Protein AF-A0A8X7RNH7-F1 (afdb_monomer_lite)

Foldseek 3Di:
DDDDDDDDDDDPPPPPPPPQQWDWDWDWDADPPVVQVLLQQLLVLLCVPPNADDDGWTKTLAGIDTGGPVLVVVLVVVLCVVDDDDDWAFQAWDAAQAQQRGIKTWIDPDPRQQVSSVSSCVSVVRCPVDDDTIIIDSHGDRDDPVSSVVSRVSSCVSPVVRVPNPDDDKDWDKDWDQDPNDIDIDTAKIFACDPDDHTDIDGPDDDPVVCCPPPNVNVVVVVVVVVVVVVVVVVSSVVVVVVVVVVVVVVVVVVVVVVVVVVVVVVVVD

Secondary structure (DSSP, 8-state):
-----PPPPPPP-------PPEEEEEEEE---HHHHHHHHHHHHHHHHHH--------EEEEEEEEEEHHHHHHHHHHHHTT-------EEEEEE-SSGGGSEEEEE---HHHHHHHHHHHHHHT---SSPP--EEEEE-S---HHHHHHHHHHHHHH-GGGG-------EEEEEEEEETTEEEEEEEEEEEPPSSSSPEEEESSS-TTTTSTTTTHHHHHHHHHHHHHHHHHHHHHHHHHHHHHHHHHHHHHHHHHHHHHHHHHHHH--

Radius of gyration: 28.06 Å; chains: 1; bounding box: 66×59×110 Å

Organism: Brassica carinata (NCBI:txid52824)

pLDDT: mean 75.55, std 16.86, range [38.09, 97.19]

Structure (mmCIF, N/CA/C/O backbone):
data_AF-A0A8X7RNH7-F1
#
_entry.id   AF-A0A8X7RNH7-F1
#
loop_
_atom_site.group_PDB
_atom_site.id
_atom_site.type_symbol
_atom_site.label_atom_id
_atom_site.label_alt_id
_atom_site.label_comp_id
_atom_site.label_asym_id
_atom_site.label_entity_id
_atom_site.label_seq_id
_atom_site.pdbx_PDB_ins_code
_atom_site.Cartn_x
_atom_site.Cartn_y
_atom_site.Cartn_z
_atom_site.occupancy
_atom_site.B_iso_or_equiv
_atom_site.auth_seq_id
_atom_site.auth_comp_id
_atom_site.auth_asym_id
_atom_site.auth_atom_id
_atom_site.pdbx_PDB_model_num
ATOM 1 N N . MET A 1 1 ? 5.260 41.632 -75.441 1.00 42.44 1 MET A N 1
ATOM 2 C CA . MET A 1 1 ? 5.588 41.883 -74.024 1.00 42.44 1 MET A CA 1
ATOM 3 C C . MET A 1 1 ? 4.584 41.098 -73.207 1.00 42.44 1 MET A C 1
ATOM 5 O O . MET A 1 1 ? 3.407 41.410 -73.286 1.00 42.44 1 MET A O 1
ATOM 9 N N . ALA A 1 2 ? 5.015 40.021 -72.558 1.00 39.00 2 ALA A N 1
ATOM 10 C CA . ALA A 1 2 ? 4.177 39.226 -71.667 1.00 39.00 2 ALA A CA 1
ATOM 11 C C . ALA A 1 2 ? 5.019 38.921 -70.428 1.00 39.00 2 ALA A C 1
ATOM 13 O O . ALA A 1 2 ? 6.134 38.406 -70.539 1.00 39.00 2 ALA A O 1
ATOM 14 N N . GLU A 1 3 ? 4.524 39.384 -69.290 1.00 38.38 3 GLU A N 1
ATOM 15 C CA . GLU A 1 3 ? 5.197 39.400 -68.000 1.00 38.38 3 GLU A CA 1
ATOM 16 C C . GLU A 1 3 ? 5.362 37.987 -67.432 1.00 38.38 3 GLU A C 1
ATOM 18 O O . GLU A 1 3 ? 4.489 37.126 -67.550 1.00 38.38 3 GLU A O 1
ATOM 23 N N . LYS A 1 4 ? 6.520 37.759 -66.808 1.00 47.31 4 LYS A N 1
ATOM 24 C CA . LYS A 1 4 ? 6.813 36.579 -65.998 1.00 47.31 4 LYS A CA 1
ATOM 25 C C . LYS A 1 4 ? 6.017 36.681 -64.696 1.00 47.31 4 LYS A C 1
ATOM 27 O O . LYS A 1 4 ? 6.340 37.533 -63.875 1.00 47.31 4 LYS A O 1
ATOM 32 N N . ASN A 1 5 ? 5.061 35.784 -64.474 1.00 41.41 5 ASN A N 1
ATOM 33 C CA . ASN A 1 5 ? 4.505 35.562 -63.141 1.00 41.41 5 ASN A CA 1
ATOM 34 C C . ASN A 1 5 ? 5.223 34.381 -62.487 1.00 41.41 5 ASN A C 1
ATOM 36 O O . ASN A 1 5 ? 5.117 33.240 -62.935 1.00 41.41 5 ASN A O 1
ATOM 40 N N . ALA A 1 6 ? 5.997 34.691 -61.449 1.00 45.53 6 ALA A N 1
ATOM 41 C CA . ALA A 1 6 ? 6.607 33.719 -60.559 1.00 45.53 6 ALA A CA 1
ATOM 42 C C . ALA A 1 6 ? 5.522 33.066 -59.691 1.00 45.53 6 ALA A C 1
ATOM 44 O O . ALA A 1 6 ? 4.696 33.754 -59.092 1.00 45.53 6 ALA A O 1
ATOM 45 N N . THR A 1 7 ? 5.528 31.738 -59.619 1.00 41.97 7 THR A N 1
ATOM 46 C CA . THR A 1 7 ? 4.700 30.969 -58.687 1.00 41.97 7 THR A CA 1
ATOM 47 C C . THR A 1 7 ? 5.225 31.177 -57.260 1.00 41.97 7 THR A C 1
ATOM 49 O O . THR A 1 7 ? 6.425 30.986 -57.045 1.00 41.97 7 THR A O 1
ATOM 52 N N . PRO A 1 8 ? 4.390 31.558 -56.275 1.00 42.16 8 PRO A N 1
ATOM 53 C CA . PRO A 1 8 ? 4.834 31.653 -54.890 1.00 42.16 8 PRO A CA 1
ATOM 54 C C . PRO A 1 8 ? 5.192 30.262 -54.363 1.00 42.16 8 PRO A C 1
ATOM 56 O O . PRO A 1 8 ? 4.396 29.329 -54.473 1.00 42.16 8 PRO A O 1
ATOM 59 N N . LEU A 1 9 ? 6.388 30.127 -53.792 1.00 46.56 9 LEU A N 1
ATOM 60 C CA . LEU A 1 9 ? 6.771 28.960 -53.003 1.00 46.56 9 LEU A CA 1
ATOM 61 C C . LEU A 1 9 ? 5.809 28.854 -51.813 1.00 46.56 9 LEU A C 1
ATOM 63 O O . LEU A 1 9 ? 5.737 29.773 -50.996 1.00 46.56 9 LEU A O 1
ATOM 67 N N . GLN A 1 10 ? 5.061 27.752 -51.726 1.00 44.47 10 GLN A N 1
ATOM 68 C CA . GLN A 1 10 ? 4.347 27.414 -50.498 1.00 44.47 10 GLN A CA 1
ATOM 69 C C . GLN A 1 10 ? 5.382 27.227 -49.378 1.00 44.47 10 GLN A C 1
ATOM 71 O O . GLN A 1 10 ? 6.396 26.559 -49.608 1.00 44.47 10 GLN A O 1
ATOM 76 N N . PRO A 1 11 ? 5.168 27.808 -48.185 1.00 41.16 11 PRO A N 1
ATOM 77 C CA . PRO A 1 11 ? 6.009 27.497 -47.042 1.00 41.16 11 PRO A CA 1
ATOM 78 C C . PRO A 1 11 ? 5.902 25.993 -46.743 1.00 41.16 11 PRO A C 1
ATOM 80 O O . PRO A 1 11 ? 4.836 25.408 -46.966 1.00 41.16 11 PRO A O 1
ATOM 83 N N . PRO A 1 12 ? 6.989 25.352 -46.275 1.00 42.22 12 PRO A N 1
ATOM 84 C CA . PRO A 1 12 ? 6.922 23.959 -45.870 1.00 42.22 12 PRO A CA 1
ATOM 85 C C . PRO A 1 12 ? 5.830 23.846 -44.811 1.00 42.22 12 PRO A C 1
ATOM 87 O O . PRO A 1 12 ? 5.807 24.631 -43.862 1.00 42.22 12 PRO A O 1
ATOM 90 N N . GLN A 1 13 ? 4.899 22.914 -45.012 1.00 42.22 13 GLN A N 1
ATOM 91 C CA . GLN A 1 13 ? 3.962 22.533 -43.969 1.00 42.22 13 GLN A CA 1
ATOM 92 C C . GLN A 1 13 ? 4.811 21.992 -42.824 1.00 42.22 13 GLN A C 1
ATOM 94 O O . GLN A 1 13 ? 5.317 20.874 -42.891 1.00 42.22 13 GLN A O 1
ATOM 99 N N . THR A 1 14 ? 5.049 22.826 -41.815 1.00 39.75 14 THR A N 1
ATOM 100 C CA . THR A 1 14 ? 5.447 22.357 -40.498 1.00 39.75 14 THR A CA 1
ATOM 101 C C . THR A 1 14 ? 4.392 21.340 -40.107 1.00 39.75 14 THR A C 1
ATOM 103 O O . THR A 1 14 ? 3.224 21.705 -39.975 1.00 39.75 14 THR A O 1
ATOM 106 N N . GLN A 1 15 ? 4.789 20.067 -40.008 1.00 44.97 15 GLN A N 1
ATOM 107 C CA . GLN A 1 15 ? 4.089 19.135 -39.140 1.00 44.97 15 GLN A CA 1
ATOM 108 C C . GLN A 1 15 ? 3.959 19.880 -37.818 1.00 44.97 15 GLN A C 1
ATOM 110 O O . GLN A 1 15 ? 4.964 20.210 -37.192 1.00 44.97 15 GLN A O 1
ATOM 115 N N . GLU A 1 16 ? 2.739 20.289 -37.495 1.00 40.38 16 GLU A N 1
ATOM 116 C CA . GLU A 1 16 ? 2.404 20.642 -36.132 1.00 40.38 16 GLU A CA 1
ATOM 117 C C . GLU A 1 16 ? 2.780 19.396 -35.335 1.00 40.38 16 GLU A C 1
ATOM 119 O O . GLU A 1 16 ? 2.207 18.328 -35.557 1.00 40.38 16 GLU A O 1
ATOM 124 N N . ASP A 1 17 ? 3.843 19.496 -34.537 1.00 43.12 17 ASP A N 1
ATOM 125 C CA . ASP A 1 17 ? 4.145 18.513 -33.512 1.00 43.12 17 ASP A CA 1
ATOM 126 C C . ASP A 1 17 ? 2.878 18.439 -32.651 1.00 43.12 17 ASP A C 1
ATOM 128 O O . ASP A 1 17 ? 2.630 19.319 -31.823 1.00 43.12 17 ASP A O 1
ATOM 132 N N . GLU A 1 18 ? 2.015 17.450 -32.908 1.00 50.84 18 GLU A N 1
ATOM 133 C CA . GLU A 1 18 ? 0.989 17.053 -31.954 1.00 50.84 18 GLU A CA 1
ATOM 134 C C . GLU A 1 18 ? 1.762 16.646 -30.704 1.00 50.84 18 GLU A C 1
ATOM 136 O O . GLU A 1 18 ? 2.355 15.570 -30.645 1.00 50.84 18 GLU A O 1
ATOM 141 N N . GLU A 1 19 ? 1.852 17.569 -29.750 1.00 57.22 19 GLU A N 1
ATOM 142 C CA . GLU A 1 19 ? 2.493 17.351 -28.465 1.00 57.22 19 GLU A CA 1
ATOM 143 C C . GLU A 1 19 ? 1.838 16.105 -27.849 1.00 57.22 19 GLU A C 1
ATOM 145 O O . GLU A 1 19 ? 0.667 16.140 -27.463 1.00 57.22 19 GLU A O 1
ATOM 150 N N . GLU A 1 20 ? 2.550 14.967 -27.874 1.00 71.69 20 GLU A N 1
ATOM 151 C CA . GLU A 1 20 ? 1.989 13.671 -27.486 1.00 71.69 20 GLU A CA 1
ATOM 152 C C . GLU A 1 20 ? 1.342 13.796 -26.104 1.00 71.69 20 GLU A C 1
ATOM 154 O O . GLU A 1 20 ? 1.994 14.160 -25.118 1.00 71.69 20 GLU A O 1
ATOM 159 N N . LYS A 1 21 ? 0.040 13.496 -26.029 1.00 90.06 21 LYS A N 1
ATOM 160 C CA . LYS A 1 21 ? -0.741 13.623 -24.798 1.00 90.06 21 LYS A CA 1
ATOM 161 C C . LYS A 1 21 ? -0.070 12.828 -23.674 1.00 90.06 21 LYS A C 1
ATOM 163 O O . LYS A 1 21 ? 0.087 11.610 -23.770 1.00 90.06 21 LYS A O 1
ATOM 168 N N . ARG A 1 22 ? 0.289 13.522 -22.590 1.00 89.94 22 ARG A N 1
ATOM 169 C CA . ARG A 1 22 ? 0.854 12.911 -21.379 1.00 89.94 22 ARG A CA 1
ATOM 170 C C . ARG A 1 22 ? -0.224 12.727 -20.325 1.00 89.94 22 ARG A C 1
ATOM 172 O O . ARG A 1 22 ? -0.938 13.674 -19.998 1.00 89.94 22 ARG A O 1
ATOM 179 N N . GLU A 1 23 ? -0.298 11.531 -19.766 1.00 90.00 23 GLU A N 1
ATOM 180 C CA . GLU A 1 23 ? -1.252 11.148 -18.724 1.00 90.00 23 GLU A CA 1
ATOM 181 C C . GLU A 1 23 ? -0.500 10.577 -17.516 1.00 90.00 23 GLU A C 1
ATOM 183 O O . GLU A 1 23 ? 0.709 10.347 -17.577 1.00 90.00 23 GLU A O 1
ATOM 188 N N . MET A 1 24 ? -1.202 10.405 -16.396 1.00 90.00 24 MET A N 1
ATOM 189 C CA . MET A 1 24 ? -0.636 9.800 -15.193 1.00 90.00 24 MET A CA 1
ATOM 190 C C . MET A 1 24 ? -0.756 8.277 -15.272 1.00 90.00 24 MET A C 1
ATOM 192 O O . MET A 1 24 ? -1.862 7.751 -15.362 1.00 90.00 24 MET A O 1
ATOM 196 N N . TYR A 1 25 ? 0.373 7.579 -15.198 1.00 89.25 25 TYR A N 1
ATOM 197 C CA . TYR A 1 25 ? 0.454 6.119 -15.202 1.00 89.25 25 TYR A CA 1
ATOM 198 C C . TYR A 1 25 ? 1.060 5.623 -13.891 1.00 89.25 25 TYR A C 1
ATOM 200 O O . TYR A 1 25 ? 2.085 6.138 -13.461 1.00 89.25 25 TYR A O 1
ATOM 208 N N . ALA A 1 26 ? 0.461 4.610 -13.275 1.00 92.19 26 ALA A N 1
ATOM 209 C CA . ALA A 1 26 ? 1.023 3.905 -12.125 1.00 92.19 26 ALA A CA 1
ATOM 210 C C . ALA A 1 26 ? 1.278 2.439 -12.495 1.00 92.19 26 ALA A 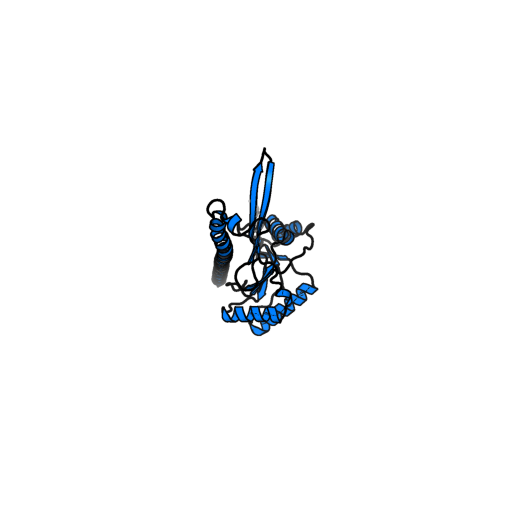C 1
ATOM 212 O O . ALA A 1 26 ? 0.655 1.913 -13.420 1.00 92.19 26 ALA A O 1
ATOM 213 N N . VAL A 1 27 ? 2.189 1.781 -11.777 1.00 94.88 27 VAL A N 1
ATOM 214 C CA . VAL A 1 27 ? 2.478 0.355 -11.972 1.00 94.88 27 VAL A CA 1
ATOM 215 C C . VAL A 1 27 ? 2.088 -0.425 -10.737 1.00 94.88 27 VAL A C 1
ATOM 217 O O . VAL A 1 27 ? 2.547 -0.134 -9.630 1.00 94.88 27 VAL A O 1
ATOM 220 N N . TRP A 1 28 ? 1.274 -1.450 -10.950 1.00 96.50 28 TRP A N 1
ATOM 221 C CA . TRP A 1 28 ? 0.683 -2.263 -9.903 1.00 96.50 28 TRP A CA 1
ATOM 222 C C . TRP A 1 28 ? 1.060 -3.732 -10.074 1.00 96.50 28 TRP A C 1
ATOM 224 O O . TRP A 1 28 ? 0.991 -4.276 -11.175 1.00 96.50 28 TRP A O 1
ATOM 234 N N . ALA A 1 29 ? 1.432 -4.378 -8.972 1.00 95.44 29 ALA A N 1
ATOM 235 C CA . ALA A 1 29 ? 1.390 -5.826 -8.856 1.00 95.44 29 ALA A CA 1
ATOM 236 C C . ALA A 1 29 ? -0.016 -6.241 -8.420 1.00 95.44 29 ALA A C 1
ATOM 238 O O . ALA A 1 29 ? -0.574 -5.681 -7.473 1.00 95.44 29 ALA A O 1
ATOM 239 N N . VAL A 1 30 ? -0.573 -7.229 -9.111 1.00 95.56 30 VAL A N 1
ATOM 240 C CA . VAL A 1 30 ? -1.887 -7.803 -8.810 1.00 95.56 30 VAL A CA 1
ATOM 241 C C . VAL A 1 30 ? -1.715 -9.174 -8.151 1.00 95.56 30 VAL A C 1
ATOM 243 O O . VAL A 1 30 ? -0.798 -9.910 -8.530 1.00 95.56 30 VAL A O 1
ATOM 246 N N . PRO A 1 31 ? -2.532 -9.509 -7.140 1.00 94.00 31 PRO A N 1
ATOM 247 C CA . PRO A 1 31 ? -2.503 -10.824 -6.506 1.00 94.00 31 PRO A CA 1
ATOM 248 C C . PRO A 1 31 ? -2.986 -11.927 -7.465 1.00 94.00 31 PRO A C 1
ATOM 250 O O . PRO A 1 31 ? -3.615 -11.650 -8.483 1.00 94.00 31 PRO A O 1
ATOM 253 N N . GLU A 1 32 ? -2.692 -13.189 -7.138 1.00 92.19 32 GLU A N 1
ATOM 254 C CA . GLU A 1 32 ? -3.256 -14.342 -7.856 1.00 92.19 32 GLU A CA 1
ATOM 255 C C . GLU A 1 32 ? -4.780 -14.419 -7.667 1.00 92.19 32 GLU A C 1
ATOM 257 O O . GLU A 1 32 ? -5.307 -13.925 -6.672 1.00 92.19 32 GLU A O 1
ATOM 262 N N . GLU A 1 33 ? -5.486 -15.040 -8.616 1.00 91.94 33 GLU A N 1
ATOM 263 C CA . GLU A 1 33 ? -6.955 -14.995 -8.745 1.00 91.94 33 GLU A CA 1
ATOM 264 C C . GLU A 1 33 ? -7.707 -15.378 -7.455 1.00 91.94 33 GLU A C 1
ATOM 266 O O . GLU A 1 33 ? -8.667 -14.716 -7.060 1.00 91.94 33 GLU A O 1
ATOM 271 N N . ASP A 1 34 ? -7.252 -16.410 -6.744 1.00 91.12 34 ASP A N 1
ATOM 272 C CA . ASP A 1 34 ? -7.872 -16.866 -5.498 1.00 91.12 34 ASP A CA 1
ATOM 273 C C . ASP A 1 34 ? -7.690 -15.863 -4.343 1.00 91.12 34 ASP A C 1
ATOM 275 O O . ASP A 1 34 ? -8.616 -15.625 -3.553 1.00 91.12 34 ASP A O 1
ATOM 279 N N . VAL A 1 35 ? -6.512 -15.240 -4.262 1.00 90.75 35 VAL A N 1
ATOM 280 C CA . VAL A 1 35 ? -6.197 -14.166 -3.312 1.00 90.75 35 VAL A CA 1
ATOM 281 C C . VAL A 1 35 ? -6.945 -12.886 -3.685 1.00 90.75 35 VAL A C 1
ATOM 283 O O . VAL A 1 35 ? -7.493 -12.223 -2.802 1.00 90.75 35 VAL A O 1
ATOM 286 N N . GLU A 1 36 ? -7.025 -12.562 -4.974 1.00 93.19 36 GLU A N 1
ATOM 287 C CA . GLU A 1 36 ? -7.763 -11.421 -5.512 1.00 93.19 36 GLU A CA 1
ATOM 288 C C . GLU A 1 36 ? -9.246 -11.506 -5.138 1.00 93.19 36 GLU A C 1
ATOM 290 O O . GLU A 1 36 ? -9.799 -10.573 -4.558 1.00 93.19 36 GLU A O 1
ATOM 295 N N . ASP A 1 37 ? -9.881 -12.656 -5.370 1.00 93.81 37 ASP A N 1
ATOM 296 C CA . ASP A 1 37 ? -11.280 -12.905 -5.023 1.00 93.81 37 ASP A CA 1
ATOM 297 C C . ASP A 1 37 ? -11.542 -12.802 -3.521 1.00 93.81 37 ASP A C 1
ATOM 299 O O . ASP A 1 37 ? -12.576 -12.285 -3.077 1.00 93.81 37 ASP A O 1
ATOM 303 N N . ARG A 1 38 ? -10.614 -13.313 -2.708 1.00 93.94 38 ARG A N 1
ATOM 304 C CA . ARG A 1 38 ? -10.685 -13.201 -1.251 1.00 93.94 38 ARG A CA 1
ATOM 305 C C . ARG A 1 38 ? -10.603 -11.740 -0.805 1.00 93.94 38 ARG A C 1
ATOM 307 O O . ARG A 1 38 ? -11.465 -11.312 -0.036 1.00 93.94 38 ARG A O 1
ATOM 314 N N . LEU A 1 39 ? -9.643 -10.974 -1.324 1.00 94.31 39 LEU A N 1
ATOM 315 C CA . LEU A 1 39 ? -9.509 -9.546 -1.035 1.00 94.31 39 LEU A CA 1
ATOM 316 C C . LEU A 1 39 ? -10.729 -8.763 -1.524 1.00 94.31 39 LEU A C 1
ATOM 318 O O . LEU A 1 39 ? -11.268 -7.958 -0.774 1.00 94.31 39 LEU A O 1
ATOM 322 N N . ARG A 1 40 ? -11.253 -9.051 -2.718 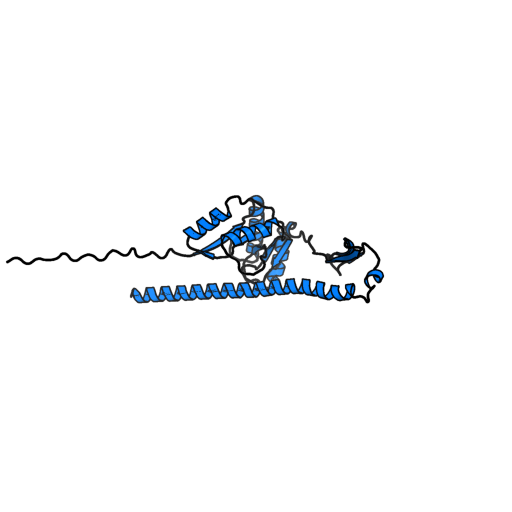1.00 95.88 40 ARG A N 1
ATOM 323 C CA . ARG A 1 40 ? -12.433 -8.363 -3.257 1.00 95.88 40 ARG A CA 1
ATOM 324 C C . ARG A 1 40 ? -13.665 -8.555 -2.368 1.00 95.88 40 ARG A C 1
ATOM 326 O O . ARG A 1 40 ? -14.398 -7.595 -2.136 1.00 95.88 40 ARG A O 1
ATOM 333 N N . ARG A 1 41 ? -13.870 -9.760 -1.816 1.00 95.69 41 ARG A N 1
ATOM 334 C CA . ARG A 1 41 ? -14.936 -10.037 -0.830 1.00 95.69 41 ARG A CA 1
ATOM 335 C C . ARG A 1 41 ? -14.747 -9.256 0.469 1.00 95.69 41 ARG A C 1
ATOM 337 O O . ARG A 1 41 ? -15.717 -8.700 0.980 1.00 95.69 41 ARG A O 1
ATOM 344 N N . LEU A 1 42 ? -13.521 -9.202 0.989 1.00 95.62 42 LEU A N 1
ATOM 345 C CA . LEU A 1 42 ? -13.183 -8.405 2.170 1.00 95.62 42 LEU A CA 1
ATOM 346 C C . LEU A 1 42 ? -13.471 -6.915 1.936 1.00 95.62 42 LEU A C 1
ATOM 348 O O . LEU A 1 42 ? -14.155 -6.285 2.740 1.00 95.62 42 LEU A O 1
ATOM 352 N N . MET A 1 43 ? -12.982 -6.374 0.819 1.00 97.00 43 MET A N 1
ATOM 353 C CA . MET A 1 43 ? -13.160 -4.975 0.434 1.00 97.00 43 MET A CA 1
ATOM 354 C C . MET A 1 43 ? -14.640 -4.629 0.261 1.00 97.00 43 MET A C 1
ATOM 356 O O . MET A 1 43 ? -15.087 -3.591 0.734 1.00 97.00 43 MET A O 1
ATOM 360 N N . GLU A 1 44 ? -15.426 -5.509 -0.366 1.00 97.19 44 GLU A N 1
ATOM 361 C CA . GLU A 1 44 ? -16.877 -5.330 -0.486 1.00 97.19 44 GLU A CA 1
ATOM 362 C C . GLU A 1 44 ? -17.567 -5.341 0.882 1.00 97.19 44 GLU A C 1
ATOM 364 O O . GLU A 1 44 ? -18.411 -4.490 1.159 1.00 97.19 44 GLU A O 1
ATOM 369 N N . GLY A 1 45 ? -17.164 -6.251 1.773 1.00 96.56 45 GLY A N 1
ATOM 370 C CA . GLY A 1 45 ? -17.675 -6.302 3.139 1.00 96.56 45 GLY A CA 1
ATOM 371 C C . GLY A 1 45 ? -17.416 -5.008 3.914 1.00 96.56 45 GLY A C 1
ATOM 372 O O . GLY A 1 45 ? -18.327 -4.513 4.577 1.00 96.56 45 GLY A O 1
ATOM 373 N N . LEU A 1 46 ? -16.220 -4.425 3.790 1.00 96.38 46 LEU A N 1
ATOM 374 C CA . LEU A 1 46 ? -15.892 -3.130 4.394 1.00 96.38 46 LEU A CA 1
ATOM 375 C C . LEU A 1 46 ? -16.689 -1.990 3.753 1.00 96.38 46 LEU A C 1
ATOM 377 O O . LEU A 1 46 ? -17.347 -1.229 4.461 1.00 96.38 46 LEU A O 1
ATOM 381 N N . ARG A 1 47 ? -16.704 -1.897 2.421 1.00 96.75 47 ARG A N 1
ATOM 382 C CA . ARG A 1 47 ? -17.437 -0.837 1.711 1.00 96.75 47 ARG A CA 1
ATOM 383 C C . ARG A 1 47 ? -18.932 -0.846 2.001 1.00 96.75 47 ARG A C 1
ATOM 385 O O . ARG A 1 47 ? -19.534 0.216 2.117 1.00 96.75 47 ARG A O 1
ATOM 392 N N . SER A 1 48 ? -19.535 -2.025 2.151 1.00 96.31 48 SER A N 1
ATOM 393 C CA . SER A 1 48 ? -20.965 -2.146 2.459 1.00 96.31 48 SER A CA 1
ATOM 394 C C . SER A 1 48 ? -21.360 -1.494 3.791 1.00 96.31 48 SER A C 1
ATOM 396 O O . SER A 1 48 ? -22.510 -1.091 3.956 1.00 96.31 48 SER A O 1
ATOM 398 N N . GLU A 1 49 ? -20.413 -1.374 4.728 1.00 96.75 49 GLU A N 1
ATOM 399 C CA . GLU A 1 49 ? -20.633 -0.804 6.059 1.00 96.75 49 GLU A CA 1
ATOM 400 C C . GLU A 1 49 ? -20.113 0.635 6.178 1.00 96.75 49 GLU A C 1
ATOM 402 O O . GLU A 1 49 ? -20.779 1.473 6.781 1.00 96.75 49 GLU A O 1
ATOM 407 N N . PHE A 1 50 ? -18.956 0.931 5.581 1.00 96.19 50 PHE A N 1
ATOM 408 C CA . PHE A 1 50 ? -18.255 2.210 5.744 1.00 96.19 50 PHE A CA 1
ATOM 409 C C . PHE A 1 50 ? -18.302 3.122 4.503 1.00 96.19 50 PHE A C 1
ATOM 411 O O . PHE A 1 50 ? -17.864 4.267 4.568 1.00 96.19 50 PHE A O 1
ATOM 418 N N . GLY A 1 51 ? -18.847 2.654 3.376 1.00 93.94 51 GLY A N 1
ATOM 419 C CA . GLY A 1 51 ? -18.879 3.390 2.109 1.00 93.94 51 GLY A CA 1
ATOM 420 C C . GLY A 1 51 ? -17.558 3.332 1.333 1.00 93.94 51 GLY A C 1
ATOM 421 O O . GLY A 1 51 ? -16.756 2.422 1.513 1.00 93.94 51 GLY A O 1
ATOM 422 N N . GLY A 1 52 ? -17.340 4.300 0.439 1.00 91.88 52 GLY A N 1
ATOM 423 C CA . GLY A 1 52 ? -16.126 4.399 -0.382 1.00 91.88 52 GLY A CA 1
ATOM 424 C C . GLY A 1 52 ? -16.259 3.806 -1.796 1.00 91.88 52 GLY A C 1
ATOM 425 O O . GLY A 1 52 ? -17.167 3.014 -2.068 1.00 91.88 52 GLY A O 1
ATOM 426 N N . PRO A 1 53 ? -15.387 4.217 -2.734 1.00 93.69 53 PRO A N 1
ATOM 427 C CA . PRO A 1 53 ? -15.441 3.766 -4.118 1.00 93.69 53 PRO A CA 1
ATOM 428 C C . PRO A 1 53 ? -14.970 2.309 -4.264 1.00 93.69 53 PRO A C 1
ATOM 430 O O . PRO A 1 53 ? -14.106 1.853 -3.508 1.00 93.69 53 PRO A O 1
ATOM 433 N N . PRO A 1 54 ? -15.495 1.563 -5.252 1.00 94.31 54 PRO A N 1
ATOM 434 C CA . PRO A 1 54 ? -14.939 0.269 -5.622 1.00 94.31 54 PRO A CA 1
ATOM 435 C C . PRO A 1 54 ? -13.606 0.443 -6.364 1.00 94.31 54 PRO A C 1
ATOM 437 O O . PRO A 1 54 ? -13.445 1.362 -7.165 1.00 94.31 54 PRO A O 1
ATOM 440 N N . PHE A 1 55 ? -12.670 -0.469 -6.115 1.00 94.50 55 PHE A N 1
ATOM 441 C CA . PHE A 1 55 ? -11.404 -0.600 -6.835 1.00 94.50 55 PHE A CA 1
ATOM 442 C C . PHE A 1 55 ? -10.894 -2.041 -6.718 1.00 94.50 55 PHE A C 1
ATOM 444 O O . PHE A 1 55 ? -11.322 -2.778 -5.819 1.00 94.50 55 PHE A O 1
ATOM 451 N N . ASP A 1 56 ? -9.999 -2.431 -7.624 1.00 95.44 56 ASP A N 1
ATOM 452 C CA . ASP A 1 56 ? -9.395 -3.764 -7.640 1.00 95.44 56 ASP A CA 1
ATOM 453 C C . ASP A 1 56 ? -8.201 -3.837 -6.677 1.00 95.44 56 ASP A C 1
ATOM 455 O O . ASP A 1 56 ? -7.468 -2.853 -6.546 1.00 95.44 56 ASP A O 1
ATOM 459 N N . PRO A 1 57 ? -7.981 -4.963 -5.978 1.00 96.06 57 PRO A N 1
ATOM 460 C CA . PRO A 1 57 ? -6.866 -5.103 -5.046 1.00 96.06 57 PRO A CA 1
ATOM 461 C C . PRO A 1 57 ? -5.525 -5.080 -5.790 1.00 96.06 57 PRO A C 1
ATOM 463 O O . PRO A 1 57 ? -5.288 -5.865 -6.707 1.00 96.06 57 PRO A O 1
ATOM 466 N N . HIS A 1 58 ? -4.628 -4.192 -5.371 1.00 96.56 58 HIS A N 1
ATOM 467 C CA . HIS A 1 58 ? -3.323 -4.014 -5.996 1.00 96.56 58 HIS A CA 1
ATOM 468 C C . HIS A 1 58 ? -2.260 -3.564 -4.991 1.00 96.56 58 HIS A C 1
ATOM 470 O O . HIS A 1 58 ? -2.557 -2.882 -4.009 1.00 96.56 58 HIS A O 1
ATOM 476 N N . LEU A 1 59 ? -1.005 -3.917 -5.273 1.00 95.19 59 LEU A N 1
ATOM 477 C CA . LEU A 1 59 ? 0.189 -3.399 -4.613 1.00 95.19 59 LEU A CA 1
ATOM 478 C C . LEU A 1 59 ? 0.892 -2.419 -5.554 1.00 95.19 59 LEU A C 1
ATOM 480 O O . LEU A 1 59 ? 1.364 -2.804 -6.625 1.00 95.19 59 LEU A O 1
ATOM 484 N N . THR A 1 60 ? 1.003 -1.158 -5.151 1.00 92.81 60 THR A N 1
ATOM 485 C CA . THR A 1 60 ? 1.660 -0.129 -5.966 1.00 92.81 60 THR A CA 1
ATOM 486 C C . THR A 1 60 ? 3.172 -0.315 -5.974 1.00 92.81 60 THR A C 1
ATOM 488 O O . THR A 1 60 ? 3.815 -0.087 -4.961 1.00 92.81 60 THR A O 1
ATOM 491 N N . LEU A 1 61 ? 3.754 -0.674 -7.121 1.00 90.94 61 LEU A N 1
ATOM 492 C CA . LEU A 1 61 ? 5.209 -0.757 -7.306 1.00 90.94 61 LEU A CA 1
ATOM 493 C C . LEU A 1 61 ? 5.811 0.591 -7.710 1.00 90.94 61 LEU A C 1
ATOM 495 O O . LEU A 1 61 ? 6.923 0.923 -7.306 1.00 90.94 61 LEU A O 1
ATOM 499 N N . VAL A 1 62 ? 5.075 1.360 -8.516 1.00 89.94 62 VAL A N 1
ATOM 500 C CA . VAL A 1 62 ? 5.449 2.708 -8.957 1.00 89.94 62 VAL A CA 1
ATOM 501 C C . VAL A 1 62 ? 4.211 3.589 -8.873 1.00 89.94 62 VAL A C 1
ATOM 503 O O . VAL A 1 62 ? 3.173 3.253 -9.445 1.00 89.94 62 VAL A O 1
ATOM 506 N N . GLY A 1 63 ? 4.320 4.705 -8.149 1.00 85.50 63 GLY A N 1
ATOM 507 C CA . GLY A 1 63 ? 3.256 5.706 -8.068 1.00 85.50 63 GLY A CA 1
ATOM 508 C C . GLY A 1 63 ? 3.009 6.417 -9.407 1.00 85.50 63 GLY A C 1
ATOM 509 O O . GLY A 1 63 ? 3.729 6.173 -10.375 1.00 85.50 63 GLY A O 1
ATOM 510 N N . PRO A 1 64 ? 2.013 7.314 -9.482 1.00 86.06 64 PRO A N 1
ATOM 511 C CA . PRO A 1 64 ? 1.687 8.037 -10.708 1.00 86.06 64 PRO A CA 1
ATOM 512 C C . PRO A 1 64 ? 2.904 8.751 -11.320 1.00 86.06 64 PRO A C 1
ATOM 514 O O . PRO A 1 64 ? 3.607 9.497 -10.644 1.00 86.06 64 PRO A O 1
ATOM 517 N N . GLN A 1 65 ? 3.156 8.518 -12.606 1.00 83.50 65 GLN A N 1
ATOM 518 C CA . GLN A 1 65 ? 4.197 9.147 -13.416 1.00 83.50 65 GLN A CA 1
ATOM 519 C C . GLN A 1 65 ? 3.562 9.784 -14.649 1.00 83.50 65 GLN A C 1
ATOM 521 O O . GLN A 1 65 ? 2.744 9.162 -15.327 1.00 83.50 65 GLN A O 1
ATOM 526 N N . LYS A 1 66 ? 3.960 11.018 -14.968 1.00 87.81 66 LYS A N 1
ATOM 527 C CA . LYS A 1 66 ? 3.447 11.740 -16.135 1.00 87.81 66 LYS A CA 1
ATOM 528 C C . LYS A 1 66 ? 4.210 11.330 -17.396 1.00 87.81 66 LYS A C 1
ATOM 530 O O . LYS A 1 66 ? 5.318 11.810 -17.628 1.00 87.81 66 LYS A O 1
ATOM 535 N N . LEU A 1 67 ? 3.613 10.468 -18.213 1.00 88.25 67 LEU A N 1
ATOM 536 C CA . LEU A 1 67 ? 4.248 9.835 -19.377 1.00 88.25 67 LEU A CA 1
ATOM 537 C C . LEU A 1 67 ? 3.344 9.919 -20.610 1.00 88.25 67 LEU A C 1
ATOM 539 O O . LEU A 1 67 ? 2.125 10.043 -20.481 1.00 88.25 67 LEU A O 1
ATOM 543 N N . THR A 1 68 ? 3.924 9.843 -21.809 1.00 92.38 68 THR A N 1
ATOM 544 C CA . THR A 1 68 ? 3.135 9.518 -23.009 1.00 92.38 68 THR A CA 1
ATOM 545 C C . THR A 1 68 ? 2.766 8.032 -22.989 1.00 92.38 68 THR A C 1
ATOM 547 O O . THR A 1 68 ? 3.435 7.217 -22.346 1.00 92.38 68 THR A O 1
ATOM 550 N N . ALA A 1 69 ? 1.711 7.646 -23.709 1.00 91.81 69 ALA A N 1
ATOM 551 C CA . ALA A 1 69 ? 1.310 6.239 -23.794 1.00 91.81 69 ALA A CA 1
ATOM 552 C C . ALA A 1 69 ? 2.433 5.342 -24.362 1.00 91.81 69 ALA A C 1
ATOM 554 O O . ALA A 1 69 ? 2.608 4.203 -23.922 1.00 91.81 69 ALA A O 1
ATOM 555 N N . GLY A 1 70 ? 3.221 5.864 -25.311 1.00 91.50 70 GLY A N 1
ATOM 556 C CA . GLY A 1 70 ? 4.375 5.168 -25.883 1.00 91.50 70 GLY A CA 1
ATOM 557 C C . GLY A 1 70 ? 5.505 4.966 -24.871 1.00 91.50 70 GLY A C 1
ATOM 558 O O . GLY A 1 70 ? 6.028 3.857 -24.757 1.00 91.50 70 GLY A O 1
ATOM 559 N N . GLU A 1 71 ? 5.836 6.004 -24.094 1.00 90.81 71 GLU A N 1
ATOM 560 C CA . GLU A 1 71 ? 6.823 5.928 -23.008 1.00 90.81 71 GLU A CA 1
ATOM 561 C C . GLU A 1 71 ? 6.410 4.902 -21.946 1.00 90.81 71 GLU A C 1
ATOM 563 O O . GLU A 1 71 ? 7.199 4.019 -21.607 1.00 90.81 71 GLU A O 1
ATOM 568 N N . ALA A 1 72 ? 5.167 4.985 -21.458 1.00 91.00 72 ALA A N 1
ATOM 569 C CA . ALA A 1 72 ? 4.650 4.097 -20.418 1.00 91.00 72 ALA A CA 1
ATOM 570 C C . ALA A 1 72 ? 4.706 2.627 -20.853 1.00 91.00 72 ALA A C 1
ATOM 572 O O . ALA A 1 72 ? 5.193 1.776 -20.107 1.00 91.00 72 ALA A O 1
ATOM 573 N N . LYS A 1 73 ? 4.275 2.336 -22.087 1.00 94.56 73 LYS A N 1
ATOM 574 C CA . LYS A 1 73 ? 4.323 0.984 -22.649 1.00 94.56 73 LYS A CA 1
ATOM 575 C C . LYS A 1 73 ? 5.756 0.462 -22.760 1.00 94.56 73 LYS A C 1
ATOM 577 O O . LYS A 1 73 ? 6.025 -0.649 -22.317 1.00 94.56 73 LYS A O 1
ATOM 582 N N . LEU A 1 74 ? 6.670 1.258 -23.315 1.00 94.00 74 LEU A N 1
ATOM 583 C CA . LEU A 1 74 ? 8.061 0.849 -23.514 1.00 94.00 74 LEU A CA 1
ATOM 584 C C . LEU A 1 74 ? 8.778 0.591 -22.182 1.00 94.00 74 LEU A C 1
ATOM 586 O O . LEU A 1 74 ? 9.493 -0.401 -22.047 1.00 94.00 74 LEU A O 1
ATOM 590 N N . MET A 1 75 ? 8.573 1.457 -21.186 1.00 93.69 75 MET A N 1
ATOM 591 C CA . MET A 1 75 ? 9.144 1.273 -19.848 1.00 93.69 75 MET A CA 1
ATOM 592 C C . MET A 1 75 ? 8.561 0.043 -19.150 1.00 93.69 75 MET A C 1
ATOM 594 O O . MET A 1 75 ? 9.309 -0.711 -18.526 1.00 93.69 75 MET A O 1
ATOM 598 N N . PHE A 1 76 ? 7.251 -0.184 -19.281 1.00 94.56 76 PHE A N 1
ATOM 599 C CA . PHE A 1 76 ? 6.592 -1.347 -18.696 1.00 94.56 76 PHE A CA 1
ATOM 600 C C . PHE A 1 76 ? 7.061 -2.657 -19.334 1.00 94.56 76 PHE A C 1
ATOM 602 O O . PHE A 1 76 ? 7.420 -3.578 -18.607 1.00 94.56 76 PHE A O 1
ATOM 609 N N . GLU A 1 77 ? 7.122 -2.741 -20.667 1.00 95.31 77 GLU A N 1
ATOM 610 C CA . GLU A 1 77 ? 7.614 -3.930 -21.379 1.00 95.31 77 GLU A CA 1
ATOM 611 C C . GLU A 1 77 ? 9.059 -4.259 -20.980 1.00 95.31 77 GLU A C 1
ATOM 613 O O . GLU A 1 77 ? 9.362 -5.410 -20.672 1.00 95.31 77 GLU A O 1
ATOM 618 N N . ALA A 1 78 ? 9.925 -3.243 -20.889 1.00 93.69 78 ALA A N 1
ATOM 619 C CA . ALA A 1 78 ? 11.306 -3.420 -20.448 1.00 93.69 78 ALA A CA 1
ATOM 620 C C . ALA A 1 78 ? 11.416 -3.878 -18.983 1.00 93.69 78 ALA A C 1
ATOM 622 O O . ALA A 1 78 ? 12.303 -4.661 -18.655 1.00 93.69 78 ALA A O 1
ATOM 623 N N . ALA A 1 79 ? 10.543 -3.389 -18.097 1.00 91.81 79 ALA A N 1
ATOM 624 C CA . ALA A 1 79 ? 10.526 -3.799 -16.693 1.00 91.81 79 ALA A CA 1
ATOM 625 C C . ALA A 1 79 ? 9.947 -5.212 -16.508 1.00 91.81 79 ALA A C 1
ATOM 627 O O . ALA A 1 79 ? 10.401 -5.959 -15.642 1.00 91.81 79 ALA A O 1
ATOM 628 N N . TYR A 1 80 ? 8.951 -5.576 -17.315 1.00 90.81 80 TYR A N 1
ATOM 629 C CA . TYR A 1 80 ? 8.262 -6.861 -17.244 1.00 90.81 80 TYR A CA 1
ATOM 630 C C . TYR A 1 80 ? 9.073 -8.006 -17.866 1.00 90.81 80 TYR A C 1
ATOM 632 O O . TYR A 1 80 ? 8.906 -9.163 -17.476 1.00 90.81 80 TYR A O 1
ATOM 640 N N . GLU A 1 81 ? 9.970 -7.716 -18.813 1.00 91.31 81 GLU A N 1
ATOM 641 C CA . GLU A 1 81 ? 10.813 -8.730 -19.444 1.00 91.31 81 GLU A CA 1
ATOM 642 C C . GLU A 1 81 ? 11.645 -9.501 -18.401 1.00 91.31 81 GLU A C 1
ATOM 644 O O . GLU A 1 81 ? 12.518 -8.964 -17.722 1.00 91.31 81 GLU A O 1
ATOM 649 N N . GLY A 1 82 ? 11.357 -10.799 -18.255 1.00 80.94 82 GLY A N 1
ATOM 650 C CA . GLY A 1 82 ? 12.030 -11.669 -17.286 1.00 80.94 82 GLY A CA 1
ATOM 651 C C . GLY A 1 82 ? 11.560 -11.514 -15.834 1.00 80.94 82 GLY A C 1
ATOM 652 O O . GLY A 1 82 ? 12.055 -12.246 -14.970 1.00 80.94 82 GLY A O 1
ATOM 653 N N . PHE A 1 83 ? 10.594 -10.631 -15.559 1.00 90.44 83 PHE A N 1
ATOM 654 C CA . PHE A 1 83 ? 9.974 -10.503 -14.245 1.00 90.44 83 PHE A CA 1
ATOM 655 C C . PHE A 1 83 ? 9.121 -11.738 -13.931 1.00 90.44 83 PHE A C 1
ATOM 657 O O . PHE A 1 83 ? 8.403 -12.260 -14.785 1.00 90.44 83 PHE A O 1
ATOM 664 N N . LYS A 1 84 ? 9.215 -12.238 -12.697 1.00 90.31 84 LYS A N 1
ATOM 665 C CA . LYS A 1 84 ? 8.493 -13.434 -12.249 1.00 90.31 84 LYS A CA 1
ATOM 666 C C . LYS A 1 84 ? 7.567 -13.087 -11.099 1.00 90.31 84 LYS A C 1
ATOM 668 O O . LYS A 1 84 ? 7.882 -12.218 -10.291 1.00 90.31 84 LYS A O 1
ATOM 673 N N . ALA A 1 85 ? 6.465 -13.830 -11.012 1.00 92.38 85 ALA A N 1
ATOM 674 C CA . ALA A 1 85 ? 5.626 -13.834 -9.825 1.00 92.38 85 ALA A CA 1
ATOM 675 C C . ALA A 1 85 ? 6.478 -14.116 -8.579 1.00 92.38 85 ALA A C 1
ATOM 677 O O . ALA A 1 85 ? 7.437 -14.897 -8.624 1.00 92.38 85 ALA A O 1
ATOM 678 N N . TYR A 1 86 ? 6.134 -13.453 -7.483 1.00 89.75 86 TYR A N 1
ATOM 679 C CA . TYR A 1 86 ? 6.884 -13.497 -6.241 1.00 89.75 86 TYR A CA 1
ATOM 680 C C . TYR A 1 86 ? 5.929 -13.603 -5.051 1.00 89.75 86 TYR A C 1
ATOM 682 O O . TYR A 1 86 ? 4.810 -13.089 -5.113 1.00 89.75 86 TYR A O 1
ATOM 690 N N . PRO A 1 87 ? 6.346 -14.268 -3.963 1.00 88.50 87 PRO A N 1
ATOM 691 C CA . PRO A 1 87 ? 5.525 -14.353 -2.771 1.00 88.50 87 PRO A CA 1
ATOM 692 C C . PRO A 1 87 ? 5.480 -13.000 -2.058 1.00 88.50 87 PRO A C 1
ATOM 694 O O . PRO A 1 87 ? 6.495 -12.319 -1.909 1.00 88.50 87 PRO A O 1
ATOM 697 N N . ALA A 1 88 ? 4.302 -12.655 -1.553 1.00 87.19 88 ALA A N 1
ATOM 698 C CA . ALA A 1 88 ? 4.108 -11.574 -0.602 1.00 87.19 88 ALA A CA 1
ATOM 699 C C . ALA A 1 88 ? 3.359 -12.118 0.614 1.00 87.19 88 ALA A C 1
ATOM 701 O O . ALA A 1 88 ? 2.478 -12.970 0.494 1.00 87.19 88 ALA A O 1
ATOM 702 N N . THR A 1 89 ? 3.716 -11.634 1.798 1.00 84.75 89 THR A N 1
ATOM 703 C CA . THR A 1 89 ? 3.092 -12.062 3.049 1.00 84.75 89 THR A CA 1
ATOM 704 C C . THR A 1 89 ? 2.513 -10.852 3.746 1.00 84.75 89 THR A C 1
ATOM 706 O O . THR A 1 89 ? 3.195 -9.840 3.901 1.00 84.75 89 THR A O 1
ATOM 709 N N . VAL A 1 90 ? 1.255 -10.970 4.160 1.00 84.94 90 VAL A N 1
ATOM 710 C CA . VAL A 1 90 ? 0.597 -9.975 5.001 1.00 84.94 90 VAL A CA 1
ATOM 711 C C . VAL A 1 90 ? 1.326 -9.887 6.338 1.00 84.94 90 VAL A C 1
ATOM 713 O O . VAL A 1 90 ? 1.654 -10.903 6.948 1.00 84.94 90 VAL A O 1
ATOM 716 N N . ASP A 1 91 ? 1.603 -8.665 6.768 1.00 78.88 91 ASP A N 1
ATOM 717 C CA . ASP A 1 91 ? 2.133 -8.378 8.096 1.00 78.88 91 ASP A CA 1
ATOM 718 C C . ASP A 1 91 ? 0.990 -8.058 9.067 1.00 78.88 91 ASP A C 1
ATOM 720 O O . ASP A 1 91 ? 0.807 -8.737 10.073 1.00 78.88 91 ASP A O 1
ATOM 724 N N . GLN A 1 92 ? 0.175 -7.054 8.740 1.00 79.88 92 GLN A N 1
ATOM 725 C CA . GLN A 1 92 ? -0.964 -6.645 9.562 1.00 79.88 92 GLN A CA 1
ATOM 726 C C . GLN A 1 92 ? -1.972 -5.826 8.749 1.00 79.88 92 GLN A C 1
ATOM 728 O O . GLN A 1 92 ? -1.643 -5.242 7.716 1.00 79.88 92 GLN A O 1
ATOM 733 N N . VAL A 1 93 ? -3.198 -5.723 9.261 1.00 87.25 93 VAL A N 1
ATOM 734 C CA . VAL A 1 93 ? -4.154 -4.695 8.828 1.00 87.25 93 VAL A CA 1
ATOM 735 C C . VAL A 1 93 ? -3.893 -3.430 9.633 1.00 87.25 93 VAL A C 1
ATOM 737 O O . VAL A 1 93 ? -3.732 -3.480 10.852 1.00 87.25 93 VAL A O 1
ATOM 740 N N . SER A 1 94 ? -3.816 -2.292 8.958 1.00 84.94 94 SER A N 1
ATOM 741 C CA . SER A 1 94 ? -3.591 -0.988 9.577 1.00 84.94 94 SER A CA 1
ATOM 742 C C . SER A 1 94 ? -4.511 0.059 8.965 1.00 84.94 94 SER A C 1
ATOM 744 O O . SER A 1 94 ? -5.082 -0.131 7.891 1.00 84.94 94 SER A O 1
ATOM 746 N N . ALA A 1 95 ? -4.674 1.161 9.686 1.00 83.62 95 ALA A N 1
ATOM 747 C CA . ALA A 1 95 ? -5.403 2.323 9.216 1.00 83.62 95 ALA A CA 1
ATOM 748 C C . ALA A 1 95 ? -4.455 3.516 9.145 1.00 83.62 95 ALA A C 1
ATOM 750 O O . ALA A 1 95 ? -3.525 3.638 9.946 1.00 83.62 95 ALA A O 1
ATOM 751 N N . GLY A 1 96 ? -4.671 4.370 8.156 1.00 80.06 96 GLY A N 1
ATOM 752 C CA . GLY A 1 96 ? -3.912 5.590 7.964 1.00 80.06 96 GLY A CA 1
ATOM 753 C C . GLY A 1 96 ? -4.773 6.829 8.101 1.00 80.06 96 GLY A C 1
ATOM 754 O O . GLY A 1 96 ? -5.873 6.795 8.646 1.00 80.06 96 GLY A O 1
ATOM 755 N N . THR A 1 97 ? -4.227 7.945 7.650 1.00 77.38 97 THR A N 1
ATOM 756 C CA . THR A 1 97 ? -4.773 9.289 7.866 1.00 77.38 97 THR A CA 1
ATOM 757 C C . THR A 1 97 ? -5.297 9.930 6.588 1.00 77.38 97 THR A C 1
ATOM 759 O O . THR A 1 97 ? -6.163 10.788 6.699 1.00 77.38 97 THR A O 1
ATOM 762 N N . SER A 1 98 ? -4.845 9.492 5.408 1.00 75.62 98 SER A N 1
ATOM 763 C CA . SER A 1 98 ? -5.379 9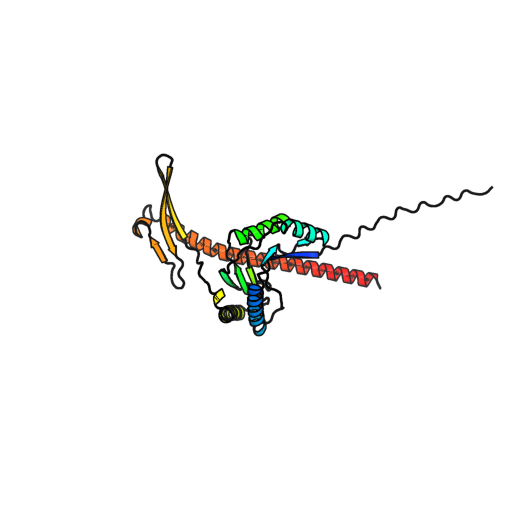.928 4.112 1.00 75.62 98 SER A CA 1
ATOM 764 C C . SER A 1 98 ? -6.500 9.027 3.603 1.00 75.62 98 SER A C 1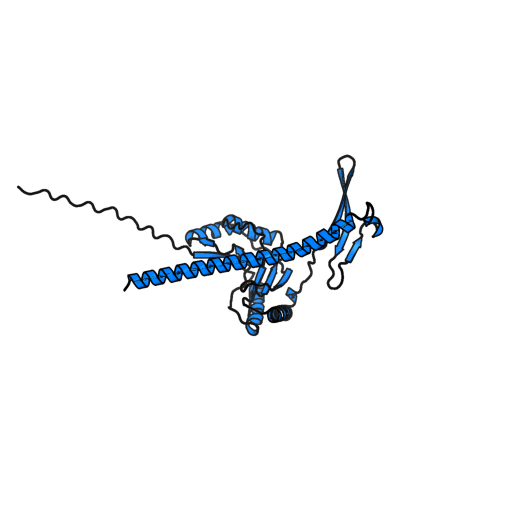
ATOM 766 O O . SER A 1 98 ? -6.580 7.836 3.926 1.00 75.62 98 SER A O 1
ATOM 768 N N . TYR A 1 99 ? -7.307 9.605 2.717 1.00 80.19 99 TYR A N 1
ATOM 769 C CA . TYR A 1 99 ? -8.323 8.948 1.912 1.00 80.19 99 TYR A CA 1
ATOM 770 C C . TYR A 1 99 ? -7.833 7.645 1.257 1.00 80.19 99 TYR A C 1
ATOM 772 O O . TYR A 1 99 ? -8.495 6.609 1.372 1.00 80.19 99 TYR A O 1
ATOM 780 N N . PHE A 1 100 ? -6.664 7.665 0.600 1.00 82.88 100 PHE A N 1
ATOM 781 C CA . PHE A 1 100 ? -6.130 6.512 -0.147 1.00 82.88 100 PHE A CA 1
ATOM 782 C C . PHE A 1 100 ? -5.450 5.467 0.746 1.00 82.88 100 PHE A C 1
ATOM 784 O O . PHE A 1 100 ? -5.192 4.338 0.327 1.00 82.88 100 PHE A O 1
ATOM 791 N N . GLN A 1 101 ? -5.178 5.807 2.000 1.00 82.62 101 GLN A N 1
ATOM 792 C CA . GLN A 1 101 ? -4.594 4.889 2.973 1.00 82.62 101 GLN A CA 1
ATOM 793 C C . GLN A 1 101 ? -5.486 4.784 4.207 1.00 82.62 101 GLN A C 1
ATOM 795 O O . GLN A 1 101 ? -4.994 4.663 5.326 1.00 82.62 101 GLN A O 1
ATOM 800 N N . CYS A 1 102 ? -6.806 4.804 4.002 1.00 86.62 102 CYS A N 1
ATOM 801 C CA . CYS A 1 102 ? -7.786 4.750 5.077 1.00 86.62 102 CYS A CA 1
ATOM 802 C C . CYS A 1 102 ? -7.712 3.426 5.846 1.00 86.62 102 CYS A C 1
ATOM 804 O O . CYS A 1 102 ? -7.384 3.430 7.031 1.00 86.62 102 CYS A O 1
ATOM 806 N N . VAL A 1 103 ? -7.922 2.293 5.167 1.00 91.75 103 VAL A N 1
ATOM 807 C CA . VAL A 1 103 ? -7.626 0.958 5.708 1.00 91.75 103 VAL A CA 1
ATOM 808 C C . VAL A 1 103 ? -6.870 0.161 4.660 1.00 91.75 103 VAL A C 1
ATOM 810 O O . VAL A 1 103 ? -7.273 0.097 3.496 1.00 91.75 103 VAL A O 1
ATOM 813 N N . TYR A 1 104 ? -5.770 -0.459 5.069 1.00 92.19 104 TYR A N 1
ATOM 814 C CA . TYR A 1 104 ? -4.878 -1.193 4.184 1.00 92.19 104 TYR A CA 1
ATOM 815 C C . TYR A 1 104 ? -4.257 -2.397 4.888 1.00 92.19 104 TYR A C 1
ATOM 817 O O . TYR A 1 104 ? -4.189 -2.484 6.115 1.00 92.19 104 TYR A O 1
ATOM 825 N N . VAL A 1 105 ? -3.778 -3.332 4.081 1.00 91.12 105 VAL A N 1
ATOM 826 C CA . VAL A 1 105 ? -2.967 -4.463 4.511 1.00 91.12 105 VAL A CA 1
ATOM 827 C C . VAL A 1 105 ? -1.508 -4.117 4.245 1.00 91.12 105 VAL A C 1
ATOM 829 O O . VAL A 1 105 ? -1.135 -3.884 3.095 1.00 91.12 105 VAL A O 1
ATOM 832 N N . SER A 1 106 ? -0.676 -4.059 5.285 1.00 86.62 106 SER A N 1
ATOM 833 C CA . SER A 1 106 ? 0.773 -3.921 5.117 1.00 86.62 106 SER A CA 1
ATOM 834 C C . SER A 1 106 ? 1.395 -5.278 4.807 1.00 86.62 106 SER A C 1
ATOM 836 O O . SER A 1 106 ? 0.957 -6.314 5.315 1.00 86.62 106 SER A O 1
ATOM 838 N N . LEU A 1 107 ? 2.427 -5.281 3.969 1.00 83.00 107 LEU A N 1
ATOM 839 C CA . LEU A 1 107 ? 3.158 -6.489 3.601 1.00 83.00 107 LEU A CA 1
ATOM 840 C C . LEU A 1 107 ? 4.511 -6.535 4.305 1.00 83.00 107 LEU A C 1
ATOM 842 O O . LEU A 1 107 ? 5.129 -5.506 4.578 1.00 83.00 107 LEU A O 1
ATOM 846 N N . ARG A 1 108 ? 5.007 -7.746 4.566 1.00 79.94 108 ARG A N 1
ATOM 847 C CA . ARG A 1 108 ? 6.361 -7.943 5.088 1.00 79.94 108 ARG A CA 1
ATOM 848 C C . ARG A 1 108 ? 7.384 -7.423 4.081 1.00 79.94 108 ARG A C 1
ATOM 850 O O . ARG A 1 108 ? 7.273 -7.659 2.879 1.00 79.94 108 ARG A O 1
ATOM 857 N N . HIS A 1 109 ? 8.419 -6.761 4.590 1.00 81.62 109 HIS A N 1
ATOM 858 C CA . HIS A 1 109 ? 9.526 -6.228 3.792 1.00 81.62 109 HIS A CA 1
ATOM 859 C C . HIS A 1 109 ? 10.500 -7.357 3.416 1.00 81.62 109 HIS A C 1
ATOM 861 O O . HIS A 1 109 ? 11.663 -7.357 3.827 1.00 81.62 109 HIS A O 1
ATOM 867 N N . THR A 1 110 ? 10.015 -8.366 2.693 1.00 79.44 110 THR A N 1
ATOM 868 C CA . THR A 1 110 ? 10.866 -9.450 2.200 1.00 79.44 110 THR A CA 1
ATOM 869 C C . THR A 1 110 ? 11.749 -8.954 1.058 1.00 79.44 110 THR A C 1
ATOM 871 O O . THR A 1 110 ? 11.476 -7.929 0.425 1.00 79.44 110 THR A O 1
ATOM 874 N N . VAL A 1 111 ? 12.826 -9.689 0.782 1.00 78.94 111 VAL A N 1
ATOM 875 C CA . VAL A 1 111 ? 13.754 -9.348 -0.304 1.00 78.94 111 VAL A CA 1
ATOM 876 C C . VAL A 1 111 ? 13.019 -9.313 -1.644 1.00 78.94 111 VAL A C 1
ATOM 878 O O . VAL A 1 111 ? 13.274 -8.434 -2.458 1.00 78.94 111 VAL A O 1
ATOM 881 N N . GLU A 1 112 ? 12.073 -10.221 -1.859 1.00 84.56 112 GLU A N 1
ATOM 882 C CA . GLU A 1 112 ? 11.276 -10.320 -3.078 1.00 84.56 112 GLU A CA 1
ATOM 883 C C . GLU A 1 112 ? 10.376 -9.097 -3.282 1.00 84.56 112 GLU A C 1
ATOM 885 O O . GLU A 1 112 ? 10.418 -8.486 -4.349 1.00 84.56 112 GLU A O 1
ATOM 890 N N . VAL A 1 113 ? 9.619 -8.698 -2.251 1.00 82.31 113 VAL A N 1
ATOM 891 C CA . VAL A 1 113 ? 8.709 -7.540 -2.304 1.00 82.31 113 VAL A CA 1
ATOM 892 C C . VAL A 1 113 ? 9.483 -6.246 -2.559 1.00 82.31 113 VAL A C 1
ATOM 894 O O . VAL A 1 113 ? 9.103 -5.448 -3.418 1.00 82.31 113 VAL A O 1
ATOM 897 N N . MET A 1 114 ? 10.593 -6.045 -1.845 1.00 85.19 114 MET A N 1
ATOM 898 C CA . MET A 1 114 ? 11.401 -4.831 -1.985 1.00 85.19 114 MET A CA 1
ATOM 899 C C . MET A 1 114 ? 12.148 -4.793 -3.324 1.00 85.19 114 MET A C 1
ATOM 901 O O . MET A 1 114 ? 12.221 -3.736 -3.951 1.00 85.19 114 MET A O 1
ATOM 905 N N . ASN A 1 115 ? 12.661 -5.934 -3.800 1.00 86.19 115 ASN A N 1
ATOM 906 C CA . ASN A 1 115 ? 13.311 -6.015 -5.109 1.00 86.19 115 ASN A CA 1
ATOM 907 C C . ASN A 1 115 ? 12.323 -5.785 -6.251 1.00 86.19 115 ASN A C 1
ATOM 909 O O . ASN A 1 115 ? 12.699 -5.148 -7.229 1.00 86.19 115 ASN A O 1
ATOM 913 N N . ALA A 1 116 ? 11.081 -6.268 -6.140 1.00 88.44 116 ALA A N 1
ATOM 914 C CA . ALA A 1 116 ? 10.052 -6.017 -7.143 1.00 88.44 116 ALA A CA 1
ATOM 915 C C . ALA A 1 116 ? 9.810 -4.511 -7.318 1.00 88.44 116 ALA A C 1
ATOM 917 O O . ALA A 1 116 ? 9.933 -3.992 -8.426 1.00 88.44 116 ALA A O 1
ATOM 918 N N . ALA A 1 117 ? 9.560 -3.789 -6.224 1.00 86.81 117 ALA A N 1
ATOM 919 C CA . ALA A 1 117 ? 9.376 -2.342 -6.280 1.00 86.81 117 ALA A CA 1
ATOM 920 C C . ALA A 1 117 ? 10.636 -1.619 -6.779 1.00 86.81 117 ALA A C 1
ATOM 922 O O . ALA A 1 117 ? 10.556 -0.819 -7.707 1.00 86.81 117 ALA A O 1
ATOM 923 N N . GLY A 1 118 ? 11.813 -1.955 -6.241 1.00 84.75 118 GLY A N 1
ATOM 924 C CA . GLY A 1 118 ? 13.081 -1.351 -6.660 1.00 84.75 118 GLY A CA 1
ATOM 925 C C . GLY A 1 118 ? 13.406 -1.570 -8.142 1.00 84.75 118 GLY A C 1
ATOM 926 O O . GLY A 1 118 ? 13.895 -0.654 -8.803 1.00 84.75 118 GLY A O 1
ATOM 927 N N . HIS A 1 119 ? 13.090 -2.751 -8.683 1.00 89.62 119 HIS A N 1
ATOM 928 C CA . HIS A 1 119 ? 13.253 -3.082 -10.101 1.00 89.62 119 HIS A CA 1
ATOM 929 C C . HIS A 1 119 ? 12.394 -2.171 -10.980 1.00 89.62 119 HIS A C 1
ATOM 931 O O . HIS A 1 119 ? 12.920 -1.465 -11.842 1.00 89.62 119 HIS A O 1
ATOM 937 N N . PHE A 1 120 ? 11.087 -2.105 -10.714 1.00 89.94 120 PHE A N 1
ATOM 938 C CA . PHE A 1 120 ? 10.185 -1.250 -11.486 1.00 89.94 120 PHE A CA 1
ATOM 939 C C . PHE A 1 120 ? 10.500 0.243 -11.304 1.00 89.94 120 PHE A C 1
ATOM 941 O O . PHE A 1 120 ? 10.558 0.973 -12.294 1.00 89.94 120 PHE A O 1
ATOM 948 N N . MET A 1 121 ? 10.802 0.705 -10.086 1.00 86.56 121 MET A N 1
ATOM 949 C CA . MET A 1 121 ? 11.238 2.088 -9.843 1.00 86.56 121 MET A CA 1
ATOM 950 C C . MET A 1 121 ? 12.509 2.438 -10.626 1.00 86.56 121 MET A C 1
ATOM 952 O O . MET A 1 121 ? 12.611 3.543 -11.160 1.00 86.56 121 MET A O 1
ATOM 956 N N . GLY A 1 122 ? 13.451 1.498 -10.751 1.00 83.88 122 GLY A N 1
ATOM 957 C CA . GLY A 1 122 ? 14.663 1.652 -11.555 1.00 83.88 122 GLY A CA 1
ATOM 958 C C . GLY A 1 122 ? 14.373 1.879 -13.039 1.00 83.88 122 GLY A C 1
ATOM 959 O O . GLY A 1 122 ? 14.930 2.799 -13.642 1.00 83.88 122 GLY A O 1
ATOM 960 N N . HIS A 1 123 ? 13.462 1.092 -13.613 1.00 88.75 123 HIS A N 1
ATOM 961 C CA . HIS A 1 123 ? 13.050 1.223 -15.014 1.00 88.75 123 HIS A CA 1
ATOM 962 C C . HIS A 1 123 ? 12.284 2.523 -15.288 1.00 88.75 123 HIS A C 1
ATOM 964 O O . HIS A 1 123 ? 12.556 3.203 -16.278 1.00 88.75 123 HIS A O 1
ATOM 970 N N . PHE A 1 124 ? 11.373 2.894 -14.389 1.00 86.62 124 PHE A N 1
ATOM 971 C CA . PHE A 1 124 ? 10.561 4.108 -14.509 1.00 86.62 124 PHE A CA 1
ATOM 972 C C . PHE A 1 124 ? 11.294 5.373 -14.041 1.00 86.62 124 PHE A C 1
ATOM 974 O O . PHE A 1 124 ? 10.766 6.472 -14.177 1.00 86.62 124 PHE A O 1
ATOM 981 N N . LYS A 1 125 ? 12.516 5.236 -13.500 1.00 84.19 125 LYS A N 1
ATOM 982 C CA . LYS A 1 125 ? 13.306 6.320 -12.887 1.00 84.19 125 LYS A CA 1
ATOM 983 C C . LYS A 1 125 ? 12.531 7.076 -11.801 1.00 84.19 125 LYS A C 1
ATOM 985 O O . LYS A 1 125 ? 12.795 8.248 -11.544 1.00 84.19 125 LYS A O 1
ATOM 990 N N . ALA A 1 126 ? 11.611 6.385 -11.138 1.00 73.31 126 ALA A N 1
ATOM 991 C CA . ALA A 1 126 ? 10.672 6.942 -10.173 1.00 73.31 126 ALA A CA 1
ATOM 992 C C . ALA A 1 126 ? 11.269 7.008 -8.756 1.00 73.31 126 ALA A C 1
ATOM 994 O O . ALA A 1 126 ? 10.606 6.697 -7.769 1.00 73.31 126 ALA A O 1
ATOM 995 N N . PHE A 1 127 ? 12.548 7.374 -8.639 1.00 68.62 127 PHE A N 1
ATOM 996 C CA . PHE A 1 127 ? 13.202 7.500 -7.340 1.00 68.62 127 PHE A CA 1
ATOM 997 C C . PHE A 1 127 ? 12.772 8.793 -6.661 1.00 68.62 127 PHE A C 1
ATOM 999 O O . PHE A 1 127 ? 13.147 9.885 -7.079 1.00 68.62 127 PHE A O 1
ATOM 1006 N N . THR A 1 128 ? 12.024 8.652 -5.575 1.00 63.03 128 THR A N 1
ATOM 1007 C CA . THR A 1 128 ? 11.528 9.780 -4.781 1.00 63.03 128 THR A CA 1
ATOM 1008 C C . THR A 1 128 ? 12.428 10.108 -3.585 1.00 63.03 128 THR A C 1
ATOM 1010 O O . THR A 1 128 ? 12.200 11.097 -2.900 1.00 63.03 128 THR A O 1
ATOM 1013 N N . GLY A 1 129 ? 13.455 9.286 -3.317 1.00 56.66 129 GLY A N 1
ATOM 1014 C CA . GLY A 1 129 ? 14.323 9.398 -2.135 1.00 56.66 129 GLY A CA 1
ATOM 1015 C C . GLY A 1 129 ? 13.693 8.877 -0.837 1.00 56.66 129 GLY A C 1
ATOM 1016 O O . GLY A 1 129 ? 14.360 8.864 0.195 1.00 56.66 129 GLY A O 1
ATOM 1017 N N . LYS A 1 130 ? 12.441 8.420 -0.902 1.00 56.44 130 LYS A N 1
ATOM 1018 C CA . LYS A 1 130 ? 11.644 7.955 0.234 1.00 56.44 130 LYS A CA 1
ATOM 1019 C C . LYS A 1 130 ? 11.709 6.437 0.371 1.00 56.44 130 LYS A C 1
ATOM 1021 O O . LYS A 1 130 ? 11.976 5.720 -0.600 1.00 56.44 130 LYS A O 1
ATOM 1026 N N . LEU A 1 131 ? 11.485 5.942 1.588 1.00 69.62 131 LEU A N 1
ATOM 1027 C CA . LEU A 1 131 ? 11.428 4.508 1.840 1.00 69.62 131 LEU A CA 1
ATOM 1028 C C . LEU A 1 131 ? 10.133 3.941 1.252 1.00 69.62 131 LEU A C 1
ATOM 1030 O O . LEU A 1 131 ? 9.040 4.404 1.558 1.00 69.62 131 LEU A O 1
ATOM 1034 N N . TYR A 1 132 ? 10.253 2.909 0.423 1.00 75.75 132 TYR A N 1
ATOM 1035 C CA . TYR A 1 132 ? 9.087 2.203 -0.089 1.00 75.75 132 TYR A CA 1
ATOM 1036 C C . TYR A 1 132 ? 8.391 1.417 1.032 1.00 75.75 132 TYR A C 1
ATOM 1038 O O . TYR A 1 132 ? 9.015 0.572 1.682 1.00 75.75 132 TYR A O 1
ATOM 1046 N N . VAL A 1 133 ? 7.096 1.678 1.224 1.00 82.06 133 VAL A N 1
ATOM 1047 C CA . VAL A 1 133 ? 6.245 0.996 2.208 1.00 82.06 133 VAL A CA 1
ATOM 1048 C C . VAL A 1 133 ? 5.225 0.125 1.466 1.00 82.06 133 VAL A C 1
ATOM 1050 O O . VAL A 1 133 ? 4.238 0.653 0.946 1.00 82.06 133 VAL A O 1
ATOM 1053 N N . PRO A 1 134 ? 5.428 -1.201 1.388 1.00 87.12 134 PRO A N 1
ATOM 1054 C CA . PRO A 1 134 ? 4.544 -2.081 0.639 1.00 87.12 134 PRO A CA 1
ATOM 1055 C C . PRO A 1 134 ? 3.212 -2.279 1.373 1.00 87.12 134 PRO A C 1
ATOM 1057 O O . PRO A 1 134 ? 3.149 -2.883 2.447 1.00 87.12 134 PRO A O 1
ATOM 1060 N N . HIS A 1 135 ? 2.131 -1.800 0.767 1.00 92.06 135 HIS A N 1
ATOM 1061 C CA . HIS A 1 135 ? 0.776 -1.952 1.283 1.00 92.06 135 HIS A CA 1
ATOM 1062 C C . HIS A 1 135 ? -0.240 -2.127 0.150 1.00 92.06 135 HIS A C 1
ATOM 1064 O O . HIS A 1 135 ? -0.026 -1.662 -0.969 1.00 92.06 135 HIS A O 1
ATOM 1070 N N . MET A 1 136 ? -1.352 -2.793 0.455 1.00 93.25 136 MET A N 1
ATOM 1071 C CA . MET A 1 136 ? -2.522 -2.889 -0.417 1.00 93.25 136 MET A CA 1
ATOM 1072 C C . MET A 1 136 ? -3.723 -2.284 0.295 1.00 93.25 136 MET A C 1
ATOM 1074 O O . MET A 1 136 ? -4.129 -2.769 1.354 1.00 93.25 136 MET A O 1
ATOM 1078 N N . SER A 1 137 ? -4.296 -1.226 -0.266 1.00 94.56 137 SER A N 1
ATOM 1079 C CA . SER A 1 137 ? -5.493 -0.615 0.305 1.00 94.56 137 SER A CA 1
ATOM 1080 C C . SER A 1 137 ? -6.692 -1.553 0.181 1.00 94.56 137 SER A C 1
ATOM 1082 O O . SER A 1 137 ? -6.874 -2.220 -0.834 1.00 94.56 137 SER A O 1
ATOM 1084 N N . ILE A 1 138 ? -7.514 -1.605 1.229 1.00 96.06 138 ILE A N 1
ATOM 1085 C CA . ILE A 1 138 ? -8.745 -2.408 1.269 1.00 96.06 138 ILE A CA 1
ATOM 1086 C C . ILE A 1 138 ? -10.002 -1.558 1.476 1.00 96.06 138 ILE A C 1
ATOM 1088 O O . ILE A 1 138 ? -11.113 -2.038 1.255 1.00 96.06 138 ILE A O 1
ATOM 1092 N N . LEU A 1 139 ? -9.832 -0.289 1.855 1.00 95.94 139 LEU A N 1
ATOM 1093 C CA . LEU A 1 139 ? -10.889 0.712 1.914 1.00 95.94 139 LEU A CA 1
ATOM 1094 C C . LEU A 1 139 ? -10.296 2.098 1.642 1.00 95.94 139 LEU A C 1
ATOM 1096 O O . LEU A 1 139 ? -9.273 2.453 2.231 1.00 95.94 139 LEU A O 1
ATOM 1100 N N . TYR A 1 140 ? -10.967 2.877 0.794 1.00 93.81 140 TYR A N 1
ATOM 1101 C CA . TYR A 1 140 ? -10.731 4.313 0.648 1.00 93.81 140 TYR A CA 1
ATOM 1102 C C . TYR A 1 140 ? -11.883 5.090 1.274 1.00 93.81 140 TYR A C 1
ATOM 1104 O O . TYR A 1 140 ? -13.042 4.694 1.128 1.00 93.81 140 TYR A O 1
ATOM 1112 N N . GLY A 1 141 ? -11.576 6.202 1.933 1.00 90.75 141 GLY A N 1
ATOM 1113 C CA . GLY A 1 141 ? -12.595 7.066 2.520 1.00 90.75 141 GLY A CA 1
ATOM 1114 C C . GLY A 1 141 ? -12.091 7.910 3.680 1.00 90.75 141 GLY A C 1
ATOM 1115 O O . GLY A 1 141 ? -11.111 7.565 4.338 1.00 90.75 141 GLY A O 1
ATOM 1116 N N . ASP A 1 142 ? -12.818 8.982 3.969 1.00 90.88 142 ASP A N 1
ATOM 1117 C CA . ASP A 1 142 ? -12.544 9.871 5.096 1.00 90.88 142 ASP A CA 1
ATOM 1118 C C . ASP A 1 142 ? -13.310 9.392 6.331 1.00 90.88 142 ASP A C 1
ATOM 1120 O O . ASP A 1 142 ? -14.426 9.828 6.610 1.00 90.88 142 ASP A O 1
ATOM 1124 N N . LEU A 1 143 ? -12.723 8.429 7.041 1.00 87.06 143 LEU A N 1
ATOM 1125 C CA . LEU A 1 143 ? -13.298 7.863 8.260 1.00 87.06 143 LEU A CA 1
ATOM 1126 C C . LEU A 1 143 ? -12.770 8.598 9.496 1.00 87.06 143 LEU A C 1
ATOM 1128 O O . LEU A 1 143 ? -11.592 8.952 9.578 1.00 87.06 143 LEU A O 1
ATOM 1132 N N . THR A 1 144 ? -13.625 8.754 10.503 1.00 90.12 144 THR A N 1
ATOM 1133 C CA . THR A 1 144 ? -13.199 9.132 11.860 1.00 90.12 144 THR A CA 1
ATOM 1134 C C . THR A 1 144 ? -12.337 8.035 12.493 1.00 90.12 144 THR A C 1
ATOM 1136 O O . THR A 1 144 ? -12.385 6.874 12.084 1.00 90.12 144 THR A O 1
ATOM 1139 N N . GLU A 1 145 ? -11.565 8.358 13.532 1.00 86.06 145 GLU A N 1
ATOM 1140 C CA . GLU A 1 145 ? -10.754 7.358 14.246 1.00 86.06 145 GLU A CA 1
ATOM 1141 C C . GLU A 1 145 ? -11.620 6.245 14.865 1.00 86.06 145 GLU A C 1
ATOM 1143 O O . GLU A 1 145 ? -11.242 5.069 14.858 1.00 86.06 145 GLU A O 1
ATOM 1148 N N . GLU A 1 146 ? -12.828 6.577 15.333 1.00 90.50 146 GLU A N 1
ATOM 1149 C CA . GLU A 1 146 ? -13.802 5.594 15.807 1.00 90.50 146 GLU A CA 1
ATOM 1150 C C . GLU A 1 146 ? -14.289 4.658 14.692 1.00 90.50 146 GLU A C 1
ATOM 1152 O O . GLU A 1 146 ? -14.446 3.455 14.921 1.00 90.50 146 GLU A O 1
ATOM 1157 N N . GLU A 1 147 ? -14.534 5.183 13.491 1.00 92.62 147 GLU A N 1
ATOM 1158 C CA . GLU A 1 147 ? -14.928 4.386 12.325 1.00 92.62 147 GLU A CA 1
ATOM 1159 C C . GLU A 1 147 ? -13.774 3.526 11.819 1.00 92.62 147 GLU A C 1
ATOM 1161 O O . GLU A 1 147 ? -13.986 2.346 11.552 1.00 92.62 147 GLU A O 1
ATOM 1166 N N . LYS A 1 148 ? -12.544 4.054 11.781 1.00 89.38 148 LYS A N 1
ATOM 1167 C CA . LYS A 1 148 ? -11.343 3.279 11.436 1.00 89.38 148 LYS A CA 1
ATOM 1168 C C . LYS A 1 148 ? -11.154 2.109 12.387 1.00 89.38 148 LYS A C 1
ATOM 1170 O O . LYS A 1 148 ? -10.921 0.990 11.938 1.00 89.38 148 LYS A O 1
ATOM 1175 N N . LYS A 1 149 ? -11.323 2.319 13.697 1.00 90.12 149 LYS A N 1
ATOM 1176 C CA . LYS A 1 149 ? -11.245 1.229 14.678 1.00 90.12 149 LYS A CA 1
ATOM 1177 C C . LYS A 1 149 ? -12.280 0.135 14.395 1.00 90.12 149 LYS A C 1
ATOM 1179 O O . LYS A 1 149 ? -11.930 -1.043 14.397 1.00 90.12 149 LYS A O 1
ATOM 1184 N N . LYS A 1 150 ? -13.528 0.512 14.101 1.00 94.25 150 LYS A N 1
ATOM 1185 C CA . LYS A 1 150 ? -14.577 -0.448 13.717 1.00 94.25 150 LYS A CA 1
ATOM 1186 C C . LYS A 1 150 ? -14.253 -1.155 12.403 1.00 94.25 150 LYS A C 1
ATOM 1188 O O . LYS A 1 150 ? -14.482 -2.354 12.298 1.00 94.25 150 LYS A O 1
ATOM 1193 N N . ALA A 1 151 ? -13.697 -0.445 11.423 1.00 93.12 151 ALA A N 1
ATOM 1194 C CA . ALA A 1 151 ? -13.300 -1.020 10.144 1.00 93.12 151 ALA A CA 1
ATOM 1195 C C . ALA A 1 151 ? -12.167 -2.044 10.306 1.00 93.12 151 ALA A C 1
ATOM 1197 O O . ALA A 1 151 ? -12.219 -3.108 9.694 1.00 93.12 151 ALA A O 1
ATOM 1198 N N . LEU A 1 152 ? -11.198 -1.785 11.191 1.00 90.94 152 LEU A N 1
ATOM 1199 C CA . LEU A 1 152 ? -10.145 -2.744 11.546 1.00 90.94 152 LEU A CA 1
ATOM 1200 C C . LEU A 1 152 ? -10.717 -4.001 12.222 1.00 90.94 152 LEU A C 1
ATOM 1202 O O . LEU A 1 152 ? -10.395 -5.118 11.819 1.00 90.94 152 LEU A O 1
ATOM 1206 N N . GLU A 1 153 ? -11.608 -3.837 13.204 1.00 90.50 153 GLU A N 1
ATOM 1207 C CA . GLU A 1 153 ? -12.297 -4.958 13.867 1.00 90.50 153 GLU A CA 1
ATOM 1208 C C . GLU A 1 153 ? -13.154 -5.766 12.873 1.00 90.50 153 GLU A C 1
ATOM 1210 O O . GLU A 1 153 ? -13.187 -7.002 12.904 1.00 90.50 153 GLU A O 1
ATOM 1215 N N . LYS A 1 154 ? -13.816 -5.076 11.939 1.00 93.25 154 LYS A N 1
ATOM 1216 C CA . LYS A 1 154 ? -14.609 -5.702 10.883 1.00 93.25 154 LYS A CA 1
ATOM 1217 C C . LYS A 1 154 ? -13.737 -6.470 9.894 1.00 93.25 154 LYS A C 1
ATOM 1219 O O . LYS A 1 154 ? -14.110 -7.582 9.529 1.00 93.25 154 LYS A O 1
ATOM 1224 N N . ALA A 1 155 ? -12.589 -5.925 9.491 1.00 92.19 155 ALA A N 1
ATOM 1225 C CA . ALA A 1 155 ? -11.650 -6.598 8.596 1.00 92.19 155 ALA A CA 1
ATOM 1226 C C . ALA A 1 155 ? -11.153 -7.921 9.201 1.00 92.19 155 ALA A C 1
ATOM 1228 O O . ALA A 1 155 ? -11.223 -8.954 8.541 1.00 92.19 155 ALA A O 1
ATOM 1229 N N . SER A 1 156 ? -10.768 -7.902 10.481 1.00 87.06 156 SER A N 1
ATOM 1230 C CA . SER A 1 156 ? -10.406 -9.099 11.259 1.00 87.06 156 SER A CA 1
ATOM 1231 C C . SER A 1 156 ? -11.550 -10.125 11.326 1.00 87.06 156 SER A C 1
ATOM 1233 O O . SER A 1 156 ? -11.339 -11.325 11.160 1.00 87.06 156 SER A O 1
ATOM 1235 N N . THR A 1 157 ? -12.793 -9.663 11.492 1.00 89.38 157 THR A N 1
ATOM 1236 C CA . THR A 1 157 ? -13.972 -10.547 11.535 1.00 89.38 157 THR A CA 1
ATOM 1237 C C . THR A 1 157 ? -14.281 -11.184 10.177 1.00 89.38 157 THR A C 1
ATOM 1239 O O . THR A 1 157 ? -14.673 -12.349 10.111 1.00 89.38 157 THR A O 1
ATOM 1242 N N . LEU A 1 158 ? -14.150 -10.416 9.094 1.00 89.25 158 LEU A N 1
ATOM 1243 C CA . LEU A 1 158 ? -14.375 -10.890 7.727 1.00 89.25 158 LEU A CA 1
ATOM 1244 C C . LEU A 1 158 ? -13.272 -11.848 7.276 1.00 89.25 158 LEU A C 1
ATOM 1246 O O . LEU A 1 158 ? -13.532 -12.745 6.474 1.00 89.25 158 LEU A O 1
ATOM 1250 N N . ASP A 1 159 ? -12.061 -11.657 7.794 1.00 85.88 159 ASP A N 1
ATOM 1251 C CA . ASP A 1 159 ? -10.905 -12.445 7.428 1.00 85.88 159 ASP A CA 1
ATOM 1252 C C . ASP A 1 159 ? -9.891 -12.560 8.576 1.00 85.88 159 ASP A C 1
ATOM 1254 O O . ASP A 1 159 ? -8.906 -11.823 8.675 1.00 85.88 159 ASP A O 1
ATOM 1258 N N . SER A 1 160 ? -10.105 -13.564 9.426 1.00 78.25 160 SER A N 1
ATOM 1259 C CA . SER A 1 160 ? -9.263 -13.817 10.599 1.00 78.25 160 SER A CA 1
ATOM 1260 C C . SER A 1 160 ? -7.832 -14.232 10.250 1.00 78.25 160 SER A C 1
ATOM 1262 O O . SER A 1 160 ? -6.977 -14.293 11.127 1.00 78.25 160 SER A O 1
ATOM 1264 N N . SER A 1 161 ? -7.547 -14.559 8.985 1.00 76.62 161 SER A N 1
ATOM 1265 C CA . SER A 1 161 ? -6.190 -14.885 8.546 1.00 76.62 161 SER A CA 1
ATOM 1266 C C . SER A 1 161 ? -5.305 -13.639 8.404 1.00 76.62 161 SER A C 1
ATOM 1268 O O . SER A 1 161 ? -4.089 -13.791 8.287 1.00 76.62 161 SER A O 1
ATOM 1270 N N . LEU A 1 162 ? -5.881 -12.433 8.403 1.00 71.44 162 LEU A N 1
ATOM 1271 C CA . LEU A 1 162 ? -5.128 -11.175 8.385 1.00 71.44 162 LEU A CA 1
ATOM 1272 C C . LEU A 1 162 ? -4.561 -10.799 9.761 1.00 71.44 162 LEU A C 1
ATOM 1274 O O . LEU A 1 162 ? -3.672 -9.956 9.851 1.00 71.44 162 LEU A O 1
ATOM 1278 N N . ASP A 1 163 ? -5.040 -11.455 10.820 1.00 60.12 163 ASP A N 1
ATOM 1279 C CA . ASP A 1 163 ? -4.579 -11.272 12.197 1.00 60.12 163 ASP A CA 1
ATOM 1280 C C . ASP A 1 163 ? -3.332 -12.099 12.533 1.00 60.12 163 ASP A C 1
ATOM 1282 O O . ASP A 1 163 ? -3.043 -12.327 13.714 1.00 60.12 163 ASP A O 1
ATOM 1286 N N . ASP A 1 164 ? -2.561 -12.544 11.536 1.00 51.88 164 ASP A N 1
ATOM 1287 C CA . ASP A 1 164 ? -1.270 -13.193 11.777 1.00 51.88 164 ASP A CA 1
ATOM 1288 C C . ASP A 1 164 ? -0.233 -12.159 12.258 1.00 51.88 164 ASP A C 1
ATOM 1290 O O . ASP A 1 164 ? 0.730 -11.821 11.576 1.00 51.88 164 ASP A O 1
ATOM 1294 N N . ARG A 1 165 ? -0.440 -11.641 13.480 1.00 50.34 165 ARG A N 1
ATOM 1295 C CA . ARG A 1 165 ? 0.381 -10.668 14.228 1.00 50.34 165 ARG A CA 1
ATOM 1296 C C . ARG A 1 165 ? 1.722 -11.277 14.667 1.00 50.34 165 ARG A C 1
ATOM 1298 O O . ARG A 1 165 ? 2.172 -11.047 15.796 1.00 50.34 165 ARG A O 1
ATOM 1305 N N . SER A 1 166 ? 2.322 -12.118 13.829 1.00 46.38 166 SER A N 1
ATOM 1306 C CA . SER A 1 166 ? 3.441 -12.974 14.206 1.00 46.38 166 SER A CA 1
ATOM 1307 C C . SER A 1 166 ? 4.810 -12.308 14.061 1.00 46.38 166 SER A C 1
ATOM 1309 O O . SER A 1 166 ? 5.774 -12.843 14.608 1.00 46.38 166 SER A O 1
ATOM 1311 N N . GLU A 1 167 ? 4.944 -11.146 13.413 1.00 49.44 167 GLU A N 1
ATOM 1312 C CA . GLU A 1 167 ? 6.245 -10.470 13.300 1.00 49.44 167 GLU A CA 1
ATOM 1313 C C . GLU A 1 167 ? 6.340 -9.223 14.172 1.00 49.44 167 GLU A C 1
ATOM 1315 O O . GLU A 1 167 ? 6.382 -8.079 13.726 1.00 49.44 167 GLU A O 1
ATOM 1320 N N . ARG A 1 168 ? 6.472 -9.457 15.479 1.00 55.28 168 ARG A N 1
ATOM 1321 C CA . ARG A 1 168 ? 7.032 -8.427 16.349 1.00 55.28 168 ARG A CA 1
ATOM 1322 C C . ARG A 1 168 ? 8.554 -8.467 16.245 1.00 55.28 168 ARG A C 1
ATOM 1324 O O . ARG A 1 168 ? 9.182 -9.454 16.625 1.00 55.28 168 ARG A O 1
ATOM 1331 N N . LYS A 1 169 ? 9.154 -7.395 15.723 1.00 60.19 169 LYS A N 1
ATOM 1332 C CA . LYS A 1 169 ? 10.612 -7.270 15.586 1.00 60.19 169 LYS A CA 1
ATOM 1333 C C . LYS A 1 169 ? 11.256 -7.143 16.969 1.00 60.19 169 LYS A C 1
ATOM 1335 O O . LYS A 1 169 ? 11.021 -6.165 17.672 1.00 60.19 169 LYS A O 1
ATOM 1340 N N . GLY A 1 170 ? 12.043 -8.144 17.351 1.00 65.12 170 GLY A N 1
ATOM 1341 C CA . GLY A 1 170 ? 12.822 -8.147 18.587 1.00 65.12 170 GLY A CA 1
ATOM 1342 C C . GLY A 1 170 ? 14.175 -7.451 18.453 1.00 65.12 170 GLY A C 1
ATOM 1343 O O . GLY A 1 170 ? 14.690 -7.281 17.348 1.00 65.12 170 GLY A O 1
ATOM 1344 N N . LEU A 1 171 ? 14.776 -7.073 19.582 1.00 71.56 171 LEU A N 1
ATOM 1345 C CA . LEU A 1 171 ? 16.143 -6.546 19.625 1.00 71.56 171 LEU A CA 1
ATOM 1346 C C . LEU A 1 171 ? 17.121 -7.681 19.932 1.00 71.56 171 LEU A C 1
ATOM 1348 O O . LEU A 1 171 ? 16.881 -8.491 20.824 1.00 71.56 171 LEU A O 1
ATOM 1352 N N . VAL A 1 172 ? 18.251 -7.716 19.231 1.00 77.12 172 VAL A N 1
ATOM 1353 C CA . VAL A 1 172 ? 19.313 -8.699 19.462 1.00 77.12 172 VAL A CA 1
ATOM 1354 C C . VAL A 1 172 ? 20.564 -7.979 19.951 1.00 77.12 172 VAL A C 1
ATOM 1356 O O . VAL A 1 172 ? 21.057 -7.065 19.293 1.00 77.12 172 VAL A O 1
ATOM 1359 N N . ILE A 1 173 ? 21.095 -8.397 21.100 1.00 74.50 173 ILE A N 1
ATOM 1360 C CA . ILE A 1 173 ? 22.303 -7.817 21.697 1.00 74.50 173 ILE A CA 1
ATOM 1361 C C . ILE A 1 173 ? 23.480 -8.751 21.421 1.00 74.50 173 ILE A C 1
ATOM 1363 O O . ILE A 1 173 ? 23.480 -9.900 21.861 1.00 74.50 173 ILE A O 1
ATOM 1367 N N . VAL A 1 174 ? 24.503 -8.260 20.718 1.00 77.00 174 VAL A N 1
ATOM 1368 C CA . VAL A 1 174 ? 25.697 -9.037 20.350 1.00 77.00 174 VAL A CA 1
ATOM 136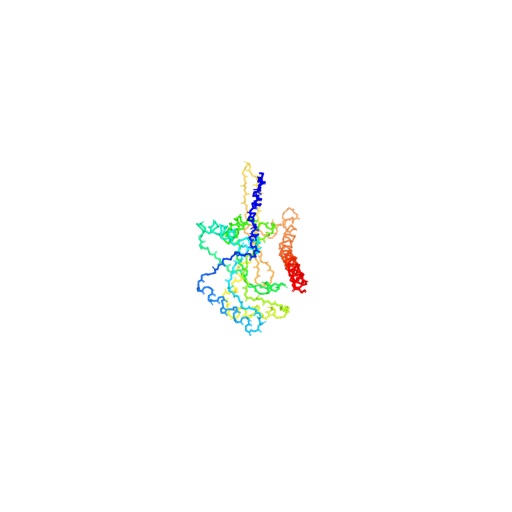9 C C . VAL A 1 174 ? 26.950 -8.366 20.908 1.00 77.00 174 VAL A C 1
ATOM 1371 O O . VAL A 1 174 ? 27.196 -7.188 20.665 1.00 77.00 174 VAL A O 1
ATOM 1374 N N . GLU A 1 175 ? 27.772 -9.127 21.628 1.00 77.25 175 GLU A N 1
ATOM 1375 C CA . GLU A 1 175 ? 29.122 -8.713 22.006 1.00 77.25 175 GLU A CA 1
ATOM 1376 C C . GLU A 1 175 ? 30.108 -9.096 20.904 1.00 77.25 175 GLU A C 1
ATOM 1378 O O . GLU A 1 175 ? 30.158 -10.248 20.474 1.00 77.25 175 GLU A O 1
ATOM 1383 N N . VAL A 1 176 ? 30.948 -8.147 20.493 1.00 77.38 176 VAL A N 1
ATOM 1384 C CA . VAL A 1 176 ? 32.029 -8.387 19.533 1.00 77.38 176 VAL A CA 1
ATOM 1385 C C . VAL A 1 176 ? 33.364 -8.031 20.180 1.00 77.38 176 VAL A C 1
ATOM 1387 O O . VAL A 1 176 ? 33.603 -6.884 20.551 1.00 77.38 176 VAL A O 1
ATOM 1390 N N . LYS A 1 177 ? 34.267 -9.008 20.298 1.00 77.75 177 LYS A N 1
ATOM 1391 C CA . LYS A 1 177 ? 35.623 -8.827 20.840 1.00 77.75 177 LYS A CA 1
ATOM 1392 C C . LYS A 1 177 ? 36.671 -9.169 19.794 1.00 77.75 177 LYS A C 1
ATOM 1394 O O . LYS A 1 177 ? 36.647 -10.241 19.203 1.00 77.75 177 LYS A O 1
ATOM 1399 N N . LYS A 1 178 ? 37.660 -8.295 19.604 1.00 78.50 178 LYS A N 1
ATOM 1400 C CA . LYS A 1 178 ? 38.812 -8.585 18.740 1.00 78.50 178 LYS A CA 1
ATOM 1401 C C . LYS A 1 178 ? 39.898 -9.304 19.542 1.00 78.50 178 LYS A C 1
ATOM 1403 O O . LYS A 1 178 ? 40.456 -8.737 20.478 1.00 78.50 178 LYS A O 1
ATOM 1408 N N . LYS A 1 179 ? 40.231 -10.538 19.167 1.00 81.00 179 LYS A N 1
ATOM 1409 C CA . LYS A 1 179 ? 41.297 -11.346 19.778 1.00 81.00 179 LYS A CA 1
ATOM 1410 C C . LYS A 1 179 ? 42.298 -11.761 18.707 1.00 81.00 179 LYS A C 1
ATOM 1412 O O . LYS A 1 179 ? 41.940 -12.437 17.752 1.00 81.00 179 LYS A O 1
ATOM 1417 N N . LYS A 1 180 ? 43.564 -11.354 18.861 1.00 77.31 180 LYS A N 1
ATOM 1418 C CA . LYS A 1 180 ? 44.678 -11.724 17.958 1.00 77.31 180 LYS A CA 1
ATOM 1419 C C . LYS A 1 180 ? 44.365 -11.533 16.458 1.00 77.31 180 LYS A C 1
ATOM 1421 O O . LYS A 1 180 ? 44.734 -12.357 15.634 1.00 77.31 180 LYS A O 1
ATOM 1426 N N . GLY A 1 181 ? 43.673 -10.448 16.106 1.00 80.56 181 GLY A N 1
ATOM 1427 C CA . GLY A 1 181 ? 43.314 -10.136 14.715 1.00 80.56 181 GLY A CA 1
ATOM 1428 C C . GLY A 1 181 ? 42.010 -10.766 14.216 1.00 80.56 181 GLY A C 1
ATOM 1429 O O . GLY A 1 181 ? 41.533 -10.356 13.164 1.00 80.56 181 GLY A O 1
ATOM 1430 N N . GLN A 1 182 ? 41.394 -11.668 14.982 1.00 64.38 182 GLN A N 1
ATOM 1431 C CA . GLN A 1 182 ? 40.111 -12.293 14.662 1.00 64.38 182 GLN A CA 1
ATOM 1432 C C . GLN A 1 182 ? 38.984 -11.713 15.529 1.00 64.38 182 GLN A C 1
ATOM 1434 O O . GLN A 1 182 ? 39.216 -11.299 16.668 1.00 64.38 182 GLN A O 1
ATOM 1439 N N . TYR A 1 183 ? 37.769 -11.655 14.988 1.00 78.75 183 TYR A N 1
ATOM 1440 C CA . TYR A 1 183 ? 36.578 -11.232 15.723 1.00 78.75 183 TYR A CA 1
ATOM 1441 C C . TYR A 1 183 ? 35.901 -12.447 16.367 1.00 78.75 183 TYR A C 1
ATOM 1443 O O . TYR A 1 183 ? 35.615 -13.431 15.694 1.00 78.75 183 TYR A O 1
ATOM 1451 N N . ASP A 1 184 ? 35.669 -12.360 17.671 1.00 71.75 184 ASP A N 1
ATOM 1452 C CA . ASP A 1 184 ? 34.899 -13.297 18.485 1.00 71.75 184 ASP A CA 1
ATOM 1453 C C . ASP A 1 184 ? 33.541 -12.638 18.758 1.00 71.75 184 ASP A C 1
ATOM 1455 O O . ASP A 1 184 ? 33.490 -11.580 19.390 1.00 71.75 184 ASP A O 1
ATOM 1459 N N . MET A 1 185 ? 32.464 -13.207 18.216 1.00 76.12 185 MET A N 1
ATOM 1460 C CA . MET A 1 185 ? 31.103 -12.678 18.335 1.00 76.12 185 MET A CA 1
ATOM 1461 C C . MET A 1 185 ? 30.282 -13.578 19.254 1.00 76.12 185 MET A C 1
ATOM 1463 O O . MET A 1 185 ? 30.289 -14.798 19.097 1.00 76.12 185 MET A O 1
ATOM 1467 N N . LYS A 1 186 ? 29.552 -12.983 20.196 1.00 75.69 186 LYS A N 1
ATOM 1468 C CA . LYS A 1 186 ? 28.685 -13.700 21.131 1.00 75.69 186 LYS A CA 1
ATOM 1469 C C . LYS A 1 186 ? 27.313 -13.059 21.174 1.00 75.69 186 LYS A C 1
ATOM 1471 O O . LYS A 1 186 ? 27.185 -11.888 21.517 1.00 75.69 186 LYS A O 1
ATOM 1476 N N . LEU A 1 187 ? 26.295 -13.849 20.858 1.00 75.69 187 LEU A N 1
ATOM 1477 C CA . LEU A 1 187 ? 24.913 -13.462 21.075 1.00 75.69 187 LEU A CA 1
ATOM 1478 C C . LEU A 1 187 ? 24.636 -13.476 22.579 1.00 75.69 187 LEU A C 1
ATOM 1480 O O . LEU A 1 187 ? 24.755 -14.511 23.232 1.00 75.69 187 LEU A O 1
ATOM 1484 N N . LEU A 1 188 ? 24.321 -12.307 23.114 1.00 72.50 188 LEU A N 1
ATOM 1485 C CA . LEU A 1 188 ? 24.126 -12.103 24.531 1.00 72.50 188 LEU A CA 1
ATOM 1486 C C . LEU A 1 188 ? 22.644 -12.313 24.882 1.00 72.50 188 LEU A C 1
ATOM 1488 O O . LEU A 1 188 ? 22.306 -13.285 25.565 1.00 72.50 188 LEU A O 1
ATOM 1492 N N . ALA A 1 189 ? 21.759 -11.443 24.398 1.00 77.56 189 ALA A N 1
ATOM 1493 C CA . ALA A 1 189 ? 20.341 -11.462 24.753 1.00 77.56 189 ALA A CA 1
ATOM 1494 C C . ALA A 1 189 ? 19.442 -11.162 23.554 1.00 77.56 189 ALA A C 1
ATOM 1496 O O . ALA A 1 189 ? 19.878 -10.564 22.566 1.00 77.56 189 ALA A O 1
ATOM 1497 N N . VAL A 1 190 ? 18.180 -11.563 23.681 1.00 80.31 190 VAL A N 1
ATOM 1498 C CA . VAL A 1 190 ? 17.109 -11.275 22.728 1.00 80.31 190 VAL A CA 1
ATOM 1499 C C . VAL A 1 190 ? 15.937 -10.661 23.486 1.00 80.31 190 VAL A C 1
ATOM 1501 O O . VAL A 1 190 ? 15.455 -11.250 24.455 1.00 80.31 190 VAL A O 1
ATOM 1504 N N . ASP A 1 191 ? 15.477 -9.495 23.043 1.00 78.12 191 ASP A N 1
ATOM 1505 C CA . ASP A 1 191 ? 14.219 -8.899 23.488 1.00 78.12 191 ASP A CA 1
ATOM 1506 C C . ASP A 1 191 ? 13.115 -9.363 22.542 1.00 78.12 191 ASP A C 1
ATOM 1508 O O . ASP A 1 191 ? 13.134 -9.051 21.352 1.00 78.12 191 ASP A O 1
ATOM 1512 N N . ILE A 1 192 ? 12.172 -10.129 23.074 1.00 75.00 192 ILE A N 1
ATOM 1513 C CA . ILE A 1 192 ? 11.014 -10.647 22.358 1.00 75.00 192 ILE A CA 1
ATOM 1514 C C . ILE A 1 192 ? 9.833 -9.739 22.678 1.00 75.00 192 ILE A C 1
ATOM 1516 O O . ILE A 1 192 ? 9.435 -9.653 23.846 1.00 75.00 192 ILE A O 1
ATOM 1520 N N . PRO A 1 193 ? 9.233 -9.086 21.677 1.00 67.75 193 PRO A N 1
ATOM 1521 C CA . PRO A 1 193 ? 8.093 -8.248 21.954 1.00 67.75 193 PRO A CA 1
ATOM 1522 C C . PRO A 1 193 ? 6.870 -9.115 22.250 1.00 67.75 193 PRO A C 1
ATOM 1524 O O . PRO A 1 193 ? 6.555 -10.068 21.525 1.00 67.75 193 PRO A O 1
ATOM 1527 N N . MET A 1 194 ? 6.175 -8.795 23.336 1.00 59.66 194 MET A N 1
ATOM 1528 C CA . MET A 1 194 ? 5.068 -9.611 23.835 1.00 59.66 194 MET A CA 1
ATOM 1529 C C . MET A 1 194 ? 3.724 -9.144 23.268 1.00 59.66 194 MET A C 1
ATOM 1531 O O . MET A 1 194 ? 3.561 -8.003 22.846 1.00 59.66 194 MET A O 1
ATOM 1535 N N . ALA A 1 195 ? 2.732 -10.042 23.234 1.00 46.78 195 ALA A N 1
ATOM 1536 C CA . ALA A 1 195 ? 1.389 -9.723 22.726 1.00 46.78 195 ALA A CA 1
ATOM 1537 C C . ALA A 1 195 ? 0.599 -8.783 23.629 1.00 46.78 195 ALA A C 1
ATOM 1539 O O . ALA A 1 195 ? -0.255 -8.031 23.165 1.00 46.78 195 ALA A O 1
ATOM 1540 N N . SER A 1 196 ? 0.904 -8.845 24.916 1.00 42.38 196 SER A N 1
ATOM 1541 C CA . SER A 1 196 ? 0.338 -8.020 25.965 1.00 42.38 196 SER A CA 1
ATOM 1542 C C . SER A 1 196 ? 1.338 -7.982 27.113 1.00 42.38 196 SER A C 1
ATOM 1544 O O . SER A 1 196 ? 1.882 -9.028 27.474 1.00 42.38 196 SER A O 1
ATOM 1546 N N . GLY A 1 197 ? 1.537 -6.810 27.710 1.00 50.16 197 GLY A N 1
ATOM 1547 C CA . GLY A 1 197 ? 2.542 -6.606 28.753 1.00 50.16 197 GLY A CA 1
ATOM 1548 C C . GLY A 1 197 ? 3.899 -6.160 28.195 1.00 50.16 197 GLY A C 1
ATOM 1549 O O . GLY A 1 197 ? 4.017 -5.921 26.994 1.00 50.16 197 GLY A O 1
ATOM 1550 N N . PRO A 1 198 ? 4.905 -5.984 29.066 1.00 52.34 198 PRO A N 1
ATOM 1551 C CA . PRO A 1 198 ? 6.232 -5.550 28.648 1.00 52.34 198 PRO A CA 1
ATOM 1552 C C . PRO A 1 198 ? 6.937 -6.629 27.819 1.00 52.34 198 PRO A C 1
ATOM 1554 O O . PRO A 1 198 ? 6.720 -7.824 28.029 1.00 52.34 198 PRO A O 1
ATOM 1557 N N . ASP A 1 199 ? 7.813 -6.196 26.912 1.00 68.62 199 ASP A N 1
ATOM 1558 C CA . ASP A 1 199 ? 8.693 -7.085 26.152 1.00 68.62 199 ASP A CA 1
ATOM 1559 C C . ASP A 1 199 ? 9.485 -8.005 27.086 1.00 68.62 199 ASP A C 1
ATOM 1561 O O . ASP A 1 199 ? 9.966 -7.592 28.147 1.00 68.62 199 ASP A O 1
ATOM 1565 N N . GLN A 1 200 ? 9.639 -9.264 26.681 1.00 72.06 200 GLN A N 1
ATOM 1566 C CA . GLN A 1 200 ? 10.350 -10.262 27.462 1.00 72.06 200 GLN A CA 1
ATOM 1567 C C . GLN A 1 200 ? 11.793 -10.370 26.982 1.00 72.06 200 GLN A C 1
ATOM 1569 O O . GLN A 1 200 ? 12.052 -10.618 25.808 1.00 72.06 200 GLN A O 1
ATOM 1574 N N . ARG A 1 201 ? 12.750 -10.257 27.904 1.00 76.50 201 ARG A N 1
ATOM 1575 C CA . ARG A 1 201 ? 14.161 -10.506 27.609 1.00 76.50 201 ARG A CA 1
ATOM 1576 C C . ARG A 1 201 ? 14.547 -11.942 27.926 1.00 76.50 201 ARG A C 1
ATOM 1578 O O . ARG A 1 201 ? 14.349 -12.407 29.047 1.00 76.50 201 ARG A O 1
ATOM 1585 N N . LEU A 1 202 ? 15.187 -12.598 26.965 1.00 77.31 202 LEU A N 1
ATOM 1586 C CA . LEU A 1 202 ? 15.877 -13.866 27.160 1.00 77.31 202 LEU A CA 1
ATOM 1587 C C . LEU A 1 202 ? 17.389 -13.647 27.123 1.00 77.31 202 LEU A C 1
ATOM 1589 O O . LEU A 1 202 ? 17.933 -13.129 26.148 1.00 77.31 202 LEU A O 1
ATOM 1593 N N . TYR A 1 203 ? 18.069 -14.075 28.184 1.00 74.25 203 TYR A N 1
ATOM 1594 C CA . TYR A 1 203 ? 19.524 -14.076 28.276 1.00 74.25 203 TYR A CA 1
ATOM 1595 C C . TYR A 1 203 ? 20.055 -15.429 27.797 1.00 74.25 203 TYR A C 1
ATOM 1597 O O . TYR A 1 203 ? 19.744 -16.462 28.384 1.00 74.25 203 TYR A O 1
ATOM 1605 N N . LEU A 1 204 ? 20.833 -15.433 26.714 1.00 72.69 204 LEU A N 1
ATOM 1606 C CA . LEU A 1 204 ? 21.420 -16.651 26.145 1.00 72.69 204 LEU A CA 1
ATOM 1607 C C . LEU A 1 204 ? 22.793 -16.950 26.757 1.00 72.69 204 LEU A C 1
ATOM 1609 O O . LEU A 1 204 ? 23.176 -18.110 26.894 1.00 72.69 204 LEU A O 1
ATOM 1613 N N . ILE A 1 205 ? 23.524 -15.903 27.153 1.00 67.19 205 ILE A N 1
ATOM 1614 C CA . ILE A 1 205 ? 24.790 -15.994 27.884 1.00 67.19 205 ILE A CA 1
ATOM 1615 C C . ILE A 1 205 ? 24.762 -14.977 29.038 1.00 67.19 205 ILE A C 1
ATOM 1617 O O . ILE A 1 205 ? 24.599 -13.779 28.797 1.00 67.19 205 ILE A O 1
ATOM 1621 N N . GLY A 1 206 ? 24.950 -15.453 30.277 1.00 63.56 206 GLY A N 1
ATOM 1622 C CA . GLY A 1 206 ? 24.932 -14.635 31.503 1.00 63.56 206 GLY A CA 1
ATOM 1623 C C . GLY A 1 206 ? 23.536 -14.434 32.118 1.00 63.56 206 GLY A C 1
ATOM 1624 O O . GLY A 1 206 ? 22.594 -15.138 31.768 1.00 63.56 206 GLY A O 1
ATOM 1625 N N . ASP A 1 207 ? 23.425 -13.476 33.040 1.00 61.47 207 ASP A N 1
ATOM 1626 C CA . ASP A 1 207 ? 22.207 -13.040 33.742 1.00 61.47 207 ASP A CA 1
ATOM 1627 C C . ASP A 1 207 ? 22.090 -11.502 33.720 1.00 61.47 207 ASP A C 1
ATOM 1629 O O . ASP A 1 207 ? 22.984 -10.833 33.214 1.00 61.47 207 ASP A O 1
ATOM 1633 N N . GLU A 1 208 ? 21.012 -10.918 34.258 1.00 60.94 208 GLU A N 1
ATOM 1634 C CA . GLU A 1 208 ? 20.785 -9.459 34.251 1.00 60.94 208 GLU A CA 1
ATOM 1635 C C . GLU A 1 208 ? 21.964 -8.647 34.830 1.00 60.94 208 GLU A C 1
ATOM 1637 O O . GLU A 1 208 ? 22.263 -7.552 34.343 1.00 60.94 208 GLU A O 1
ATOM 1642 N N . GLU A 1 209 ? 22.672 -9.173 35.833 1.00 62.00 209 GLU A N 1
ATOM 1643 C CA . GLU A 1 209 ? 23.841 -8.508 36.418 1.00 62.00 209 GLU A CA 1
ATOM 1644 C C . GLU A 1 209 ? 25.047 -8.518 35.470 1.00 62.00 209 GLU A C 1
ATOM 1646 O O . GLU A 1 209 ? 25.759 -7.515 35.365 1.00 62.00 209 GLU A O 1
ATOM 1651 N N . GLY A 1 210 ? 25.221 -9.587 34.689 1.00 58.72 210 GLY A N 1
ATOM 1652 C CA . GLY A 1 210 ? 26.221 -9.677 33.624 1.00 58.72 210 GLY A CA 1
ATOM 1653 C C . GLY A 1 210 ? 26.108 -8.579 32.555 1.00 58.72 210 GLY A C 1
ATOM 1654 O O . GLY A 1 210 ? 27.119 -8.196 31.967 1.00 58.72 210 GLY A O 1
ATOM 1655 N N . TYR A 1 211 ? 24.915 -8.010 32.347 1.00 57.53 211 TYR A N 1
ATOM 1656 C CA . TYR A 1 211 ? 24.663 -6.914 31.387 1.00 57.53 211 TYR A CA 1
ATOM 1657 C C . TYR A 1 211 ? 24.866 -5.527 31.995 1.00 57.53 211 TYR A C 1
ATOM 1659 O O . TYR A 1 211 ? 24.925 -4.538 31.264 1.00 57.53 211 TYR A O 1
ATOM 1667 N N . LYS A 1 212 ? 25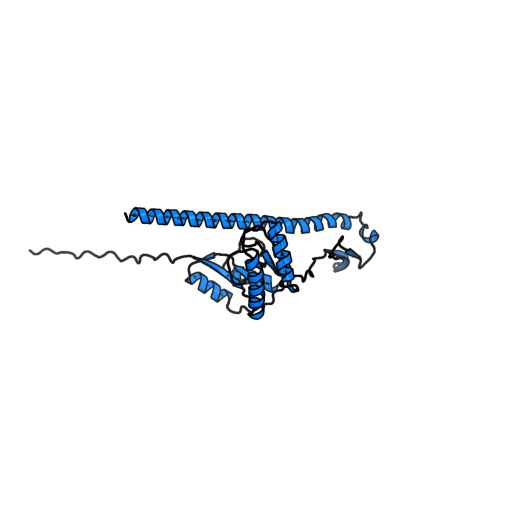.008 -5.444 33.322 1.00 56.50 212 LYS A N 1
ATOM 1668 C CA . LYS A 1 212 ? 25.393 -4.219 34.038 1.00 56.50 212 LYS A CA 1
ATOM 1669 C C . LYS A 1 212 ? 26.920 -4.050 34.100 1.00 56.50 212 LYS A C 1
ATOM 1671 O O . LYS A 1 212 ? 27.412 -2.994 34.506 1.00 56.50 212 LYS A O 1
ATOM 1676 N N . VAL A 1 213 ? 27.688 -5.049 33.652 1.00 53.50 213 VAL A N 1
ATOM 1677 C CA . VAL A 1 213 ? 29.156 -4.990 33.559 1.00 53.50 213 VAL A CA 1
ATOM 1678 C C . VAL A 1 213 ? 29.580 -3.900 32.567 1.00 53.50 213 VAL A C 1
ATOM 1680 O O . VAL A 1 213 ? 29.054 -3.805 31.463 1.00 53.50 213 VAL A O 1
ATOM 1683 N N . GLY A 1 214 ? 30.536 -3.055 32.966 1.00 55.41 214 GLY A N 1
ATOM 1684 C CA . GLY A 1 214 ? 30.914 -1.856 32.204 1.00 55.41 214 GLY A CA 1
ATOM 1685 C C . GLY A 1 214 ? 30.086 -0.610 32.541 1.00 55.41 214 GLY A C 1
ATOM 1686 O O . GLY A 1 214 ? 30.073 0.331 31.756 1.00 55.41 214 GLY A O 1
ATOM 1687 N N . GLY A 1 215 ? 29.408 -0.595 33.695 1.00 58.62 215 GLY A N 1
ATOM 1688 C CA . GLY A 1 215 ? 28.669 0.569 34.196 1.00 58.62 215 GLY A CA 1
ATOM 1689 C C . GLY A 1 215 ? 27.234 0.673 33.684 1.00 58.62 215 GLY A C 1
ATOM 1690 O O . GLY A 1 215 ? 26.660 1.747 33.746 1.00 58.62 215 GLY A O 1
ATOM 1691 N N . GLY A 1 216 ? 26.653 -0.415 33.168 1.00 58.94 216 GLY A N 1
ATOM 1692 C CA . GLY A 1 216 ? 25.276 -0.407 32.665 1.00 58.94 216 GLY A CA 1
ATOM 1693 C C . GLY A 1 216 ? 25.103 0.152 31.252 1.00 58.94 216 GLY A C 1
ATOM 1694 O O . GLY A 1 216 ? 23.972 0.205 30.786 1.00 58.94 216 GLY A O 1
ATOM 1695 N N . LEU A 1 217 ? 26.184 0.480 30.534 1.00 61.00 217 LEU A N 1
ATOM 1696 C CA . LEU A 1 217 ? 26.138 1.109 29.205 1.00 61.00 217 LEU A CA 1
ATOM 1697 C C . LEU A 1 217 ? 25.228 0.377 28.198 1.00 61.00 217 LEU A C 1
ATOM 1699 O O . LEU A 1 217 ? 24.531 1.013 27.418 1.00 61.00 217 LEU A O 1
ATOM 1703 N N . ILE A 1 218 ? 25.192 -0.960 28.222 1.00 61.34 218 ILE A N 1
ATOM 1704 C CA . ILE A 1 218 ? 24.302 -1.750 27.349 1.00 61.34 218 ILE A CA 1
ATOM 1705 C C . ILE A 1 218 ? 22.828 -1.547 27.733 1.00 61.34 218 ILE A C 1
ATOM 1707 O O . ILE A 1 218 ? 21.974 -1.430 26.858 1.00 61.34 218 ILE A O 1
ATOM 1711 N N . SER A 1 219 ? 22.530 -1.474 29.031 1.00 62.03 219 SER A N 1
ATOM 1712 C CA . SER A 1 219 ? 21.190 -1.156 29.530 1.00 62.03 219 SER A CA 1
ATOM 1713 C C . SER A 1 219 ? 20.795 0.282 29.190 1.00 62.03 219 SER A C 1
ATOM 1715 O O . SER A 1 219 ? 19.660 0.521 28.798 1.00 62.03 219 SER A O 1
ATOM 1717 N N . GLU A 1 220 ? 21.730 1.225 29.303 1.00 64.56 220 GLU A N 1
ATOM 1718 C CA . GLU A 1 220 ? 21.499 2.646 29.028 1.00 64.56 220 GLU A CA 1
ATOM 1719 C C . GLU A 1 220 ? 21.303 2.944 27.539 1.00 64.56 220 GLU A C 1
ATOM 1721 O O . GLU A 1 220 ? 20.482 3.785 27.196 1.00 64.56 220 GLU A O 1
ATOM 1726 N N . LEU A 1 221 ? 22.023 2.260 26.644 1.00 65.12 221 LEU A N 1
ATOM 1727 C CA . LEU A 1 221 ? 21.900 2.453 25.193 1.00 65.12 221 LEU A CA 1
ATOM 1728 C C . LEU A 1 221 ? 20.638 1.814 24.610 1.00 65.12 221 LEU A C 1
ATOM 1730 O O . LEU A 1 221 ? 20.189 2.200 23.532 1.00 65.12 221 LEU A O 1
ATOM 1734 N N . ARG A 1 222 ? 20.051 0.849 25.314 1.00 69.06 222 ARG A N 1
ATOM 1735 C CA . ARG A 1 222 ? 18.884 0.116 24.835 1.00 69.06 222 ARG A CA 1
ATOM 1736 C C . ARG A 1 222 ? 17.639 0.989 24.756 1.00 69.06 222 ARG A C 1
ATOM 1738 O O . ARG A 1 222 ? 16.994 1.016 23.715 1.00 69.06 222 ARG A O 1
ATOM 1745 N N . ASP A 1 223 ? 17.276 1.666 25.837 1.00 66.38 223 ASP A N 1
ATOM 1746 C CA . ASP A 1 223 ? 16.026 2.430 25.878 1.00 66.38 223 ASP A CA 1
ATOM 1747 C C . ASP A 1 223 ? 15.994 3.561 24.831 1.00 66.38 223 ASP A C 1
ATOM 1749 O O . ASP A 1 223 ? 14.967 3.718 24.170 1.00 66.38 223 ASP A O 1
ATOM 1753 N N . PRO A 1 224 ? 17.103 4.280 24.563 1.00 67.94 224 PRO A N 1
ATOM 1754 C CA . PRO A 1 224 ? 17.226 5.159 23.407 1.00 67.94 224 PRO A CA 1
ATOM 1755 C C . PRO A 1 224 ? 17.021 4.452 22.065 1.00 67.94 224 PRO A C 1
ATOM 1757 O O . PRO A 1 224 ? 16.366 5.022 21.204 1.00 67.94 224 PRO A O 1
ATOM 1760 N N . VAL A 1 225 ? 17.530 3.228 21.874 1.00 62.06 225 VAL A N 1
ATOM 1761 C CA . VAL A 1 225 ? 17.333 2.456 20.631 1.00 62.06 225 VAL A CA 1
ATOM 1762 C C . VAL A 1 225 ? 15.878 2.020 20.478 1.00 62.06 225 VAL A C 1
ATOM 1764 O O . VAL A 1 225 ? 15.311 2.190 19.408 1.00 62.06 225 VAL A O 1
ATOM 1767 N N . VAL A 1 226 ? 15.239 1.530 21.541 1.00 63.75 226 VAL A N 1
ATOM 1768 C CA . VAL A 1 226 ? 13.816 1.151 21.522 1.00 63.75 226 VAL A CA 1
ATOM 1769 C C . VAL A 1 226 ? 12.940 2.375 21.260 1.00 63.75 226 VAL A C 1
ATOM 1771 O O . VAL A 1 226 ? 12.040 2.328 20.425 1.00 63.75 226 VAL A O 1
ATOM 1774 N N . LYS A 1 227 ? 13.235 3.499 21.920 1.00 61.50 227 LYS A N 1
ATOM 1775 C CA . LYS A 1 227 ? 12.538 4.765 21.696 1.00 61.50 227 LYS A CA 1
ATOM 1776 C C . LYS A 1 227 ? 12.786 5.308 20.291 1.00 61.50 227 LYS A C 1
ATOM 1778 O O . LYS A 1 227 ? 11.852 5.816 19.690 1.00 61.50 227 LYS A O 1
ATOM 1783 N N . ALA A 1 228 ? 13.999 5.179 19.758 1.00 59.44 228 ALA A N 1
ATOM 1784 C CA . ALA A 1 228 ? 14.312 5.551 18.385 1.00 59.44 228 ALA A CA 1
ATOM 1785 C C . ALA A 1 228 ? 13.570 4.660 17.388 1.00 59.44 228 ALA A C 1
ATOM 1787 O O . ALA A 1 228 ? 12.992 5.192 16.462 1.00 59.44 228 ALA A O 1
ATOM 1788 N N . MET A 1 229 ? 13.494 3.344 17.604 1.00 58.88 229 MET A N 1
ATOM 1789 C CA . MET A 1 229 ? 12.718 2.433 16.754 1.00 58.88 229 MET A CA 1
ATOM 1790 C C . MET A 1 229 ? 11.215 2.749 16.784 1.00 58.88 229 MET A C 1
ATOM 1792 O O . MET A 1 229 ? 10.559 2.706 15.745 1.00 58.88 229 MET A O 1
ATOM 1796 N N . ALA A 1 230 ? 10.669 3.091 17.956 1.00 55.22 230 ALA A N 1
ATOM 1797 C CA . ALA A 1 230 ? 9.285 3.544 18.089 1.00 55.22 230 ALA A CA 1
ATOM 1798 C C . ALA A 1 230 ? 9.062 4.904 17.404 1.00 55.22 230 ALA A C 1
ATOM 1800 O O . ALA A 1 230 ? 8.087 5.071 16.679 1.00 55.22 230 ALA A O 1
ATOM 1801 N N . ALA A 1 231 ? 9.998 5.838 17.574 1.00 50.44 231 ALA A N 1
ATOM 1802 C CA . ALA A 1 231 ? 9.954 7.148 16.942 1.00 50.44 231 ALA A CA 1
ATOM 1803 C C . ALA A 1 231 ? 10.152 7.065 15.426 1.00 50.44 231 ALA A C 1
ATOM 1805 O O . ALA A 1 231 ? 9.496 7.802 14.719 1.00 50.44 231 ALA A O 1
ATOM 1806 N N . THR A 1 232 ? 10.983 6.160 14.896 1.00 50.38 232 THR A N 1
ATOM 1807 C CA . THR A 1 232 ? 11.106 5.920 13.449 1.00 50.38 232 THR A CA 1
ATOM 1808 C C . THR A 1 232 ? 9.763 5.512 12.872 1.00 50.38 232 THR A C 1
ATOM 1810 O O . THR A 1 232 ? 9.372 6.053 11.857 1.00 50.38 232 THR A O 1
ATOM 1813 N N . LYS A 1 233 ? 8.994 4.662 13.562 1.00 52.16 233 LYS A N 1
ATOM 1814 C CA . LYS A 1 233 ? 7.629 4.338 13.133 1.00 52.16 233 LYS A CA 1
ATOM 1815 C C . LYS A 1 233 ? 6.697 5.558 13.169 1.00 52.16 233 LYS A C 1
ATOM 1817 O O . LYS A 1 233 ? 5.827 5.681 12.316 1.00 52.16 233 LYS A O 1
ATOM 1822 N N . GLU A 1 234 ? 6.849 6.446 14.151 1.00 50.91 234 GLU A N 1
ATOM 1823 C CA . GLU A 1 234 ? 6.095 7.708 14.208 1.00 50.91 234 GLU A CA 1
ATOM 1824 C C . GLU A 1 234 ? 6.522 8.695 13.112 1.00 50.91 234 GLU A C 1
ATOM 1826 O O . GLU A 1 234 ? 5.658 9.318 12.508 1.00 50.91 234 GLU A O 1
ATOM 1831 N N . PHE A 1 235 ? 7.818 8.802 12.817 1.00 38.09 235 PHE A N 1
ATOM 1832 C CA . PHE A 1 235 ? 8.358 9.622 11.736 1.00 38.09 235 PHE A CA 1
ATOM 1833 C C . PHE A 1 235 ? 7.962 9.068 10.372 1.00 38.09 235 PHE A C 1
ATOM 1835 O O . PHE A 1 235 ? 7.444 9.828 9.580 1.00 38.09 235 PHE A O 1
ATOM 1842 N N . ASP A 1 236 ? 8.058 7.761 10.132 1.00 47.75 236 ASP A N 1
ATOM 1843 C CA . ASP A 1 236 ? 7.573 7.127 8.900 1.00 47.75 236 ASP A CA 1
ATOM 1844 C C . ASP A 1 236 ? 6.075 7.414 8.688 1.00 47.75 236 ASP A C 1
ATOM 1846 O O . ASP A 1 236 ? 5.627 7.646 7.567 1.00 47.75 236 ASP A O 1
ATOM 1850 N N . ASN A 1 237 ? 5.283 7.435 9.768 1.00 49.03 237 ASN A N 1
ATOM 1851 C CA . ASN A 1 237 ? 3.870 7.807 9.702 1.00 49.03 237 ASN A CA 1
ATOM 1852 C C . ASN A 1 237 ? 3.665 9.299 9.393 1.00 49.03 237 ASN A C 1
ATOM 1854 O O . ASN A 1 237 ? 2.741 9.625 8.651 1.00 49.03 237 ASN A O 1
ATOM 1858 N N . LEU A 1 238 ? 4.472 10.185 9.986 1.00 42.44 238 LEU A N 1
ATOM 1859 C CA . LEU A 1 238 ? 4.411 11.637 9.783 1.00 42.44 238 LEU A CA 1
ATOM 1860 C C . LEU A 1 238 ? 4.904 12.044 8.396 1.00 42.44 238 LEU A C 1
ATOM 1862 O O . LEU A 1 238 ? 4.228 12.818 7.731 1.00 42.44 238 LEU A O 1
ATOM 1866 N N . ASP A 1 239 ? 6.021 11.478 7.951 1.00 46.03 239 ASP A N 1
ATOM 1867 C CA . ASP A 1 239 ? 6.560 11.657 6.612 1.00 46.03 239 ASP A CA 1
ATOM 1868 C C . ASP A 1 239 ? 5.475 11.262 5.616 1.00 46.03 239 ASP A C 1
ATOM 1870 O O . ASP A 1 239 ? 5.074 12.100 4.821 1.00 46.03 239 ASP A O 1
ATOM 1874 N N . ARG A 1 240 ? 4.880 10.064 5.754 1.00 54.19 240 ARG A N 1
ATOM 1875 C CA . ARG A 1 240 ? 3.763 9.585 4.918 1.00 54.19 240 ARG A CA 1
ATOM 1876 C C . ARG A 1 240 ? 2.579 10.558 4.870 1.00 54.19 240 ARG A C 1
ATOM 1878 O O . ARG A 1 240 ? 2.021 10.745 3.796 1.00 54.19 240 ARG A O 1
ATOM 1885 N N . ILE A 1 241 ? 2.221 11.185 5.994 1.00 56.69 241 ILE A N 1
ATOM 1886 C CA . ILE A 1 241 ? 1.185 12.231 6.033 1.00 56.69 241 ILE A CA 1
ATOM 1887 C C . ILE A 1 241 ? 1.604 13.436 5.187 1.00 56.69 241 ILE A C 1
ATOM 1889 O O . ILE A 1 241 ? 0.827 13.906 4.360 1.00 56.69 241 ILE A O 1
ATOM 1893 N N . GLU A 1 242 ? 2.828 13.924 5.367 1.00 51.34 242 GLU A N 1
ATOM 1894 C CA . GLU A 1 242 ? 3.356 15.067 4.621 1.00 51.34 242 GLU A CA 1
ATOM 1895 C C . GLU A 1 242 ? 3.445 14.767 3.112 1.00 51.34 242 GLU A C 1
ATOM 1897 O O . GLU A 1 242 ? 3.112 15.618 2.286 1.00 51.34 242 GLU A O 1
ATOM 1902 N N . GLU A 1 243 ? 3.798 13.532 2.733 1.00 53.88 243 GLU A N 1
ATOM 1903 C CA . GLU A 1 243 ? 3.826 13.103 1.330 1.00 53.88 243 GLU A CA 1
ATOM 1904 C C . GLU A 1 243 ? 2.443 13.110 0.675 1.00 53.88 243 GLU A C 1
ATOM 1906 O O . GLU A 1 243 ? 2.313 13.454 -0.502 1.00 53.88 243 GLU A O 1
ATOM 1911 N N . GLU A 1 244 ? 1.424 12.695 1.424 1.00 54.28 244 GLU A N 1
ATOM 1912 C CA . GLU A 1 244 ? 0.039 12.669 0.964 1.00 54.28 244 GLU A CA 1
ATOM 1913 C C . GLU A 1 244 ? -0.502 14.095 0.803 1.00 54.28 244 GLU A C 1
ATOM 1915 O O . GLU A 1 244 ? -1.114 14.401 -0.221 1.00 54.28 244 GLU A O 1
ATOM 1920 N N . GLU A 1 245 ? -0.196 14.996 1.742 1.00 59.53 245 GLU A N 1
ATOM 1921 C CA . GLU A 1 245 ? -0.554 16.413 1.624 1.00 59.53 245 GLU A CA 1
ATOM 1922 C C . GLU A 1 245 ? 0.088 17.081 0.400 1.00 59.53 245 GLU A C 1
ATOM 1924 O O . GLU A 1 245 ? -0.552 17.886 -0.282 1.00 59.53 245 GLU A O 1
ATOM 1929 N N . ASP A 1 246 ? 1.348 16.764 0.100 1.00 56.47 246 ASP A N 1
ATOM 1930 C CA . ASP A 1 246 ? 2.024 17.268 -1.095 1.00 56.47 246 ASP A CA 1
ATOM 1931 C C . ASP A 1 246 ? 1.379 16.747 -2.385 1.00 56.47 246 ASP A C 1
ATOM 1933 O O . ASP A 1 246 ? 1.119 17.531 -3.303 1.00 56.47 246 ASP A O 1
ATOM 1937 N N . ALA A 1 247 ? 1.051 15.454 -2.447 1.00 62.72 247 ALA A N 1
ATOM 1938 C CA . ALA A 1 247 ? 0.387 14.863 -3.608 1.00 62.72 247 ALA A CA 1
ATOM 1939 C C . ALA A 1 247 ? -1.014 15.461 -3.841 1.00 62.72 247 ALA A C 1
ATOM 1941 O O . ALA A 1 247 ? -1.387 15.758 -4.979 1.00 62.72 247 ALA A O 1
ATOM 1942 N N . GLU A 1 248 ? -1.782 15.698 -2.775 1.00 63.88 248 GLU A N 1
ATOM 1943 C CA . GLU A 1 248 ? -3.087 16.360 -2.856 1.00 63.88 248 GLU A CA 1
ATOM 1944 C C . GLU A 1 248 ? -2.969 17.804 -3.363 1.00 63.88 248 GLU A C 1
ATOM 1946 O O . GLU A 1 248 ? -3.752 18.225 -4.224 1.00 63.88 248 GLU A O 1
ATOM 1951 N N . ARG A 1 249 ? -1.964 18.557 -2.892 1.00 66.69 249 ARG A N 1
ATOM 1952 C CA . ARG A 1 249 ? -1.680 19.917 -3.380 1.00 66.69 249 ARG A CA 1
ATOM 1953 C C . ARG A 1 249 ? -1.374 19.928 -4.878 1.00 66.69 249 ARG A C 1
ATOM 1955 O O . ARG A 1 249 ? -1.893 20.784 -5.600 1.00 66.69 249 ARG A O 1
ATOM 1962 N N . GLU A 1 250 ? -0.577 18.978 -5.361 1.00 69.50 250 GLU A N 1
ATOM 1963 C CA . GLU A 1 250 ? -0.240 18.873 -6.785 1.00 69.50 250 GLU A CA 1
ATOM 1964 C C . GLU A 1 250 ? -1.461 18.550 -7.659 1.00 69.50 250 GLU A C 1
ATOM 1966 O O . GLU A 1 250 ? -1.637 19.157 -8.723 1.00 69.50 250 GLU A O 1
ATOM 1971 N N . ILE A 1 251 ? -2.338 17.647 -7.204 1.00 63.69 251 ILE A N 1
ATOM 1972 C CA . ILE A 1 251 ? -3.581 17.301 -7.911 1.00 63.69 251 ILE A CA 1
ATOM 1973 C C . ILE A 1 251 ? -4.504 18.520 -7.997 1.00 63.69 251 ILE A C 1
ATOM 1975 O O . ILE A 1 251 ? -4.948 18.876 -9.092 1.00 63.69 251 ILE A O 1
ATOM 1979 N N . GLN A 1 252 ? -4.733 19.217 -6.881 1.00 64.50 252 GLN A N 1
ATOM 1980 C CA . GLN A 1 252 ? -5.569 20.422 -6.856 1.00 64.50 252 GLN A CA 1
ATOM 1981 C C . GLN A 1 252 ? -5.024 21.520 -7.778 1.00 64.50 252 GLN A C 1
ATOM 1983 O O . GLN A 1 252 ? -5.782 22.216 -8.463 1.00 64.50 252 GLN A O 1
ATOM 1988 N N . GLU A 1 253 ? -3.702 21.688 -7.836 1.00 73.31 253 GLU A N 1
ATOM 1989 C CA . GLU A 1 253 ? -3.097 22.670 -8.727 1.00 73.31 253 GLU A CA 1
ATOM 1990 C C . GLU A 1 253 ? -3.275 22.294 -10.207 1.00 73.31 253 GLU A C 1
ATOM 1992 O O . GLU A 1 253 ? -3.537 23.173 -11.039 1.00 73.31 253 GLU A O 1
ATOM 1997 N N . ALA A 1 254 ? -3.170 21.005 -10.542 1.00 68.25 254 ALA A N 1
ATOM 1998 C CA . ALA A 1 254 ? -3.408 20.500 -11.889 1.00 68.25 254 ALA A CA 1
ATOM 1999 C C . ALA A 1 254 ? -4.874 20.683 -12.320 1.00 68.25 254 ALA A C 1
ATOM 2001 O O . ALA A 1 254 ? -5.130 21.168 -13.425 1.00 68.25 254 ALA A O 1
ATOM 2002 N N . GLU A 1 255 ? -5.831 20.384 -11.439 1.00 67.81 255 GLU A N 1
ATOM 2003 C CA . GLU A 1 255 ? -7.262 20.589 -11.689 1.00 67.81 255 GLU A CA 1
ATOM 2004 C C . GLU A 1 255 ? -7.607 22.065 -11.886 1.00 67.81 255 GLU A C 1
ATOM 2006 O O . GLU A 1 255 ? -8.348 22.418 -12.810 1.00 67.81 255 GLU A O 1
ATOM 2011 N N . ARG A 1 256 ? -7.020 22.953 -11.073 1.00 79.00 256 ARG A N 1
ATOM 2012 C CA . ARG A 1 256 ? -7.191 24.402 -11.224 1.00 79.00 256 ARG A CA 1
ATOM 2013 C C . ARG A 1 256 ? -6.680 24.879 -12.582 1.00 79.00 256 ARG A C 1
ATOM 2015 O O . ARG A 1 256 ? -7.399 25.588 -13.285 1.00 79.00 256 ARG A O 1
ATOM 2022 N N . LYS A 1 257 ? -5.471 24.464 -12.977 1.00 78.75 257 LYS A N 1
ATOM 2023 C CA . LYS A 1 257 ? -4.897 24.806 -14.291 1.00 78.75 257 LYS A CA 1
ATOM 2024 C C . LYS A 1 257 ? -5.785 24.305 -15.432 1.00 78.75 257 LYS A C 1
ATOM 2026 O O . LYS A 1 257 ? -6.034 25.048 -16.378 1.00 78.75 257 LYS A O 1
ATOM 2031 N N . HIS A 1 258 ? -6.319 23.092 -15.309 1.00 65.31 258 HIS A N 1
ATOM 2032 C CA . HIS A 1 258 ? -7.221 22.516 -16.300 1.00 65.31 258 HIS A CA 1
ATOM 2033 C C . HIS A 1 258 ? -8.551 23.286 -16.410 1.00 65.31 258 HIS A C 1
ATOM 2035 O O . HIS A 1 258 ? -9.002 23.598 -17.514 1.00 65.31 258 HIS A O 1
ATOM 2041 N N . CYS A 1 259 ? -9.153 23.673 -15.281 1.00 73.44 259 CYS A N 1
ATOM 2042 C CA . CYS A 1 259 ? -10.365 24.498 -15.262 1.00 73.44 259 CYS A CA 1
ATOM 2043 C C . CYS A 1 259 ? -10.144 25.869 -15.921 1.00 73.44 259 CYS A C 1
ATOM 2045 O O . CYS A 1 259 ? -10.957 26.303 -16.740 1.00 73.44 259 CYS A O 1
ATOM 2047 N N . GLU A 1 260 ? -9.027 26.532 -15.609 1.00 81.62 260 GLU A N 1
ATOM 2048 C CA . GLU A 1 260 ? -8.661 27.823 -16.205 1.00 81.62 260 GLU A CA 1
ATOM 2049 C C . GLU A 1 260 ? -8.466 27.733 -17.726 1.00 81.62 260 GLU A C 1
ATOM 2051 O O . GLU A 1 260 ? -8.798 28.662 -18.470 1.00 81.62 260 GLU A O 1
ATOM 2056 N N . GLU A 1 261 ? -7.930 26.616 -18.210 1.00 76.19 261 GLU A N 1
ATOM 2057 C CA . GLU A 1 261 ? -7.712 26.371 -19.631 1.00 76.19 261 GLU A CA 1
ATOM 2058 C C . GLU A 1 261 ? -9.032 26.139 -20.383 1.00 76.19 261 GLU A C 1
ATOM 2060 O O . GLU A 1 261 ? -9.263 26.742 -21.436 1.00 76.19 261 GLU A O 1
ATOM 2065 N N . ILE A 1 262 ? -9.962 25.380 -19.791 1.00 72.88 262 ILE A N 1
ATOM 2066 C CA . ILE A 1 262 ? -11.323 25.198 -20.319 1.00 72.88 262 ILE A CA 1
ATOM 2067 C C . ILE A 1 262 ? -12.070 26.537 -20.393 1.00 72.88 262 ILE A C 1
ATOM 2069 O O . ILE A 1 262 ? -12.744 26.817 -21.389 1.00 72.88 262 ILE A O 1
ATOM 2073 N N . GLU A 1 263 ? -11.956 27.396 -19.377 1.00 75.44 263 GLU A N 1
ATOM 2074 C CA . GLU A 1 263 ? -12.574 28.726 -19.408 1.00 75.44 263 GLU A CA 1
ATOM 2075 C C . GLU A 1 263 ? -11.990 29.627 -20.502 1.00 75.44 263 GLU A C 1
ATOM 2077 O O . GLU A 1 263 ? -12.734 30.347 -21.177 1.00 75.44 263 GLU A O 1
ATOM 2082 N N . LYS A 1 264 ? -10.669 29.580 -20.719 1.00 78.81 264 LYS A N 1
ATOM 2083 C CA . LYS A 1 264 ? -10.013 30.320 -21.808 1.00 78.81 264 LYS A CA 1
ATOM 2084 C C . LYS A 1 264 ? -10.485 29.842 -23.180 1.00 78.81 264 LYS A C 1
ATOM 2086 O O . LYS A 1 264 ? -10.685 30.674 -24.063 1.00 78.81 264 LYS A O 1
ATOM 2091 N N . LEU A 1 265 ? -10.698 28.539 -23.357 1.00 71.44 265 LEU A N 1
ATOM 2092 C CA . LEU A 1 265 ? -11.222 27.971 -24.602 1.00 71.44 265 LEU A CA 1
ATOM 2093 C C . LEU A 1 265 ? -12.682 28.377 -24.843 1.00 71.44 265 LEU A C 1
ATOM 2095 O O . LEU A 1 265 ? -13.010 28.803 -25.948 1.00 71.44 265 LEU A O 1
ATOM 2099 N N . LYS A 1 266 ? -13.531 28.358 -23.806 1.00 69.81 266 LYS A N 1
ATOM 2100 C CA . LYS A 1 266 ? -14.929 28.828 -23.887 1.00 69.81 266 LYS A CA 1
ATOM 2101 C C . LYS A 1 266 ? -15.043 30.316 -24.230 1.00 69.81 266 LYS A C 1
ATOM 2103 O O . LYS A 1 266 ? -15.948 30.708 -24.956 1.00 69.81 266 LYS A O 1
ATOM 2108 N N . LYS A 1 267 ? -14.120 31.149 -23.734 1.00 71.44 267 LYS A N 1
ATOM 2109 C CA . LYS A 1 267 ? -14.058 32.585 -24.066 1.00 71.44 267 LYS A CA 1
ATOM 2110 C C . LYS A 1 267 ? -13.513 32.872 -25.466 1.00 71.44 267 LYS A C 1
ATOM 2112 O O . LYS A 1 267 ? -13.771 33.948 -25.982 1.00 71.44 267 LYS A O 1
ATOM 2117 N N . LYS A 1 268 ? -12.746 31.953 -26.063 1.00 65.06 268 LYS A N 1
ATOM 2118 C CA . LYS A 1 268 ? -12.240 32.073 -27.443 1.00 65.06 268 LYS A CA 1
ATOM 2119 C C . LYS A 1 268 ? -13.232 31.564 -28.495 1.00 65.06 268 LYS A C 1
ATOM 2121 O O . LYS A 1 268 ? -13.051 31.870 -29.668 1.00 65.06 268 LYS A O 1
ATOM 2126 N N . SER A 1 269 ? -14.233 30.778 -28.095 1.00 55.28 269 SER A N 1
ATOM 2127 C CA . SER A 1 269 ? -15.272 30.230 -28.978 1.00 55.28 269 SER A CA 1
ATOM 2128 C C . SER A 1 269 ? -16.605 30.994 -28.946 1.00 55.28 269 SER A C 1
ATOM 2130 O O . SER A 1 269 ? -17.545 30.579 -29.622 1.00 55.28 269 SER A O 1
ATOM 2132 N N . SER A 1 270 ? -16.687 32.095 -28.186 1.00 47.09 270 SER A N 1
ATOM 2133 C CA . SER A 1 270 ? -17.774 33.094 -28.218 1.00 47.09 270 SER A CA 1
ATOM 2134 C C . SER A 1 270 ? -17.283 34.394 -28.839 1.00 47.09 270 SER A C 1
ATOM 2136 O O . SER A 1 270 ? -18.107 35.065 -29.495 1.00 47.09 270 SER A O 1
#

Sequence (270 aa):
MAEKNATPLQPPQTQEDEEEKREMYAVWAVPEEDVEDRLRRLMEGLRSEFGGPPFDPHLTLVGPQKLTAGEAKLMFEAAYEGFKAYPATVDQVSAGTSYFQCVYVSLRHTVEVMNAAGHFMGHFKAFTGKLYVPHMSILYGDLTEEEKKKALEKASTLDSSLDDRSERKGLVIVEVKKKKGQYDMKLLAVDIPMASGPDQRLYLIGDEEGYKVGGGLISELRDPVVKAMAATKEFDNLDRIEEEEDAEREIQEAERKHCEEIEKLKKKSS

InterPro domains:
  IPR009097 Cyclic phosphodiesterase [SSF55144] (21-168)
  IPR012386 2',3'-cyclic-nucleotide 3'-phosphodiesterase [PF07823] (25-167)